Protein AF-A0A3N2N6P0-F1 (afdb_monomer_lite)

Sequence (273 aa):
MGNQINANNESHFKYIYNIIRGQGEPYYTPDGLPIYNSMVYLTMPFEAMDIFEERYNSGKIPCTYKYEDYIKDSDLQATISGLKLDAYAFWLLIMFLFDYAYSICLSGFTIKDSAQRRIEKLIKLSPDDEDSEMKLSITTTNGKLEIEDSRTISILMKWIKQGYDRDEEAIKGYTVEEAKDIFNSKEESISVLIWYFTSLLKYFFEINPQFSGRAKKGDGVSLNKNLLISQLVYYTRLSTNKNFLADVESLKGFFKQYKGKILSGISSVYPTC

Secondary structure (DSSP, 8-state):
-PPPP-TT-HHHHHHHHHHHH-SSPPEE-TTS-EE--SSS--S-HHHHHHHHHHHHHTT-------HHHHHH-HHHHHHHHHTT--HHHHHHHHHHHHHHHHHHHTSEEEEPPPHHHHHHHHHTT--SSTTS---EEEEETTEEEEE--HHHHHHHHHHHHHHHHHHGGGG-S--HHHHHT-EEEE---HHHHHHHHHHHHHHHHHH-TT------TT------HHHHHHHHHHHTTS---THHHH-SHHHHHHHHHTTT----PBPSSS---

Radius of gyration: 23.69 Å; chains: 1; bounding box: 59×37×68 Å

Foldseek 3Di:
DDDQDDLVPCVLQVLVVLQQQADDFFDADPVGQTFHPHLLGAPDSSVLSVLLRVCVRVVVQPFPFDPVNQVPPPLLVVLCVLLVHDSNSVVSVLSSLLSSLCLFAAFFKFFDDFPLRVLVVVLVPQDPDLPDFDWDWDQDPVGIDIDRRSNVSNVVSVVSVVVCVVCVVVRPDHDPVSVVPRIDTHHHDLLVSLLSSLVSQVSSCVRPVSSQGDDDVPDPRDNDSLLSSLVSCCSSPSDVDCVSNPDNVVVVVSCVVCPPPDRNTDGPRGRHD

Structure (mmCIF, N/CA/C/O backbone):
data_AF-A0A3N2N6P0-F1
#
_entry.id   AF-A0A3N2N6P0-F1
#
loop_
_atom_site.group_PDB
_atom_site.id
_atom_site.type_symbol
_atom_site.label_atom_id
_atom_site.label_alt_id
_atom_site.label_comp_id
_atom_site.label_asym_id
_atom_site.label_entity_id
_atom_site.label_seq_id
_atom_site.pdbx_PDB_ins_code
_atom_site.Cartn_x
_atom_site.Cartn_y
_atom_site.Cartn_z
_atom_site.occupancy
_atom_site.B_iso_or_equiv
_atom_site.auth_seq_id
_atom_site.auth_comp_id
_atom_site.auth_asym_id
_atom_site.auth_atom_id
_atom_site.pdbx_PDB_model_num
ATOM 1 N N . MET A 1 1 ? -20.786 -15.805 8.231 1.00 38.38 1 MET A N 1
ATOM 2 C CA . MET A 1 1 ? -20.941 -15.306 6.850 1.00 38.38 1 MET A CA 1
ATOM 3 C C . MET A 1 1 ? -20.962 -13.801 6.970 1.00 38.38 1 MET A C 1
ATOM 5 O O . MET A 1 1 ? -21.893 -13.290 7.574 1.00 38.38 1 MET A O 1
ATOM 9 N N . GLY A 1 2 ? -19.890 -13.131 6.544 1.00 54.44 2 GLY A N 1
ATOM 10 C CA . GLY A 1 2 ? -19.827 -11.672 6.608 1.00 54.44 2 GLY A CA 1
ATOM 11 C C . GLY A 1 2 ? -20.853 -11.056 5.659 1.00 54.44 2 GLY A C 1
ATOM 12 O O . GLY A 1 2 ? -21.196 -11.668 4.646 1.00 54.44 2 GLY A O 1
ATOM 13 N N . ASN A 1 3 ? -21.356 -9.870 5.995 1.00 72.25 3 ASN A N 1
ATOM 14 C CA . ASN A 1 3 ? -22.233 -9.112 5.106 1.00 72.25 3 ASN A CA 1
ATOM 15 C C . ASN A 1 3 ? -21.506 -8.873 3.778 1.00 72.25 3 ASN A C 1
ATOM 17 O O . ASN A 1 3 ? -20.419 -8.291 3.780 1.00 72.25 3 ASN A O 1
ATOM 21 N N . GLN A 1 4 ? -22.100 -9.334 2.675 1.00 88.31 4 GLN A N 1
ATOM 22 C CA . GLN A 1 4 ? -21.616 -9.003 1.340 1.00 88.31 4 GLN A CA 1
ATOM 23 C C . GLN A 1 4 ? -21.606 -7.481 1.170 1.00 88.31 4 GLN A C 1
ATOM 25 O O . GLN A 1 4 ? -22.523 -6.791 1.625 1.00 88.31 4 GLN A O 1
ATOM 30 N N . ILE A 1 5 ? -20.560 -6.965 0.537 1.00 93.31 5 ILE A N 1
ATOM 31 C CA . ILE A 1 5 ? -20.421 -5.549 0.202 1.00 93.31 5 ILE A CA 1
ATOM 32 C C . ILE A 1 5 ? -20.820 -5.316 -1.250 1.00 93.31 5 ILE A C 1
ATOM 34 O O . ILE A 1 5 ? -20.819 -6.249 -2.044 1.00 93.31 5 ILE A O 1
ATOM 38 N N . ASN A 1 6 ? -21.178 -4.075 -1.569 1.00 91.00 6 ASN A N 1
ATOM 39 C CA . ASN A 1 6 ? -21.526 -3.627 -2.913 1.00 91.00 6 ASN A CA 1
ATOM 40 C C . ASN A 1 6 ? -20.825 -2.284 -3.155 1.00 91.00 6 ASN A C 1
ATOM 42 O O . ASN A 1 6 ? -21.082 -1.327 -2.415 1.00 91.00 6 ASN A O 1
ATOM 46 N N . ALA A 1 7 ? -19.949 -2.222 -4.154 1.00 88.00 7 ALA A N 1
ATOM 47 C CA . ALA A 1 7 ? -19.133 -1.073 -4.533 1.00 88.00 7 ALA A CA 1
ATOM 48 C C . ALA A 1 7 ? -19.970 0.143 -4.959 1.00 88.00 7 ALA A C 1
ATOM 50 O O . ALA A 1 7 ? -19.532 1.286 -4.801 1.00 88.00 7 ALA A O 1
ATOM 51 N N . ASN A 1 8 ? -21.215 -0.081 -5.397 1.00 87.19 8 ASN A N 1
ATOM 52 C CA . ASN A 1 8 ? -22.167 0.984 -5.720 1.00 87.19 8 ASN A CA 1
ATOM 53 C C . ASN A 1 8 ? -22.750 1.665 -4.470 1.00 87.19 8 ASN A C 1
ATOM 55 O O . ASN A 1 8 ? -23.405 2.701 -4.577 1.00 87.19 8 ASN A O 1
ATOM 59 N N . ASN A 1 9 ? -22.543 1.114 -3.268 1.00 89.69 9 ASN A N 1
ATOM 60 C CA . ASN A 1 9 ? -22.932 1.793 -2.036 1.00 89.69 9 ASN A CA 1
ATOM 61 C C . ASN A 1 9 ? -21.872 2.831 -1.648 1.00 89.69 9 ASN A C 1
ATOM 63 O O . ASN A 1 9 ? -20.974 2.576 -0.838 1.00 89.69 9 ASN A O 1
ATOM 67 N N . GLU A 1 10 ? -22.024 4.037 -2.193 1.00 87.50 10 GLU A N 1
ATOM 68 C CA . GLU A 1 10 ? -21.114 5.159 -1.946 1.00 87.50 10 GLU A CA 1
ATOM 69 C C . GLU A 1 10 ? -20.936 5.471 -0.455 1.00 87.50 10 GLU A C 1
ATOM 71 O O . GLU A 1 10 ? -19.846 5.845 -0.027 1.00 87.50 10 GLU A O 1
ATOM 76 N N . SER A 1 11 ? -21.972 5.280 0.371 1.00 92.00 11 SER A N 1
ATOM 77 C CA . SER A 1 11 ? -21.888 5.580 1.805 1.00 92.00 11 SER A CA 1
ATOM 78 C C . SER A 1 11 ? -20.935 4.640 2.549 1.00 92.00 11 SER A C 1
ATOM 80 O O . SER A 1 11 ? -20.235 5.075 3.467 1.00 92.00 11 SER A O 1
ATOM 82 N N . HIS A 1 12 ? -20.878 3.373 2.130 1.00 93.69 12 HIS A N 1
ATOM 83 C CA . HIS A 1 12 ? -19.993 2.363 2.699 1.00 93.69 12 HIS A CA 1
ATOM 84 C C . HIS A 1 12 ? -18.557 2.561 2.200 1.00 93.69 12 HIS A C 1
ATOM 86 O O . HIS A 1 12 ? -17.609 2.446 2.971 1.00 93.69 12 HIS A O 1
ATOM 92 N N . PHE A 1 13 ? -18.393 2.928 0.930 1.00 95.38 13 PHE A N 1
ATOM 93 C CA . PHE A 1 13 ? -17.086 3.092 0.292 1.00 95.38 13 PHE A CA 1
ATOM 94 C C . PHE A 1 13 ? -16.520 4.516 0.405 1.00 95.38 13 PHE A C 1
ATOM 96 O O . PHE A 1 13 ? -15.407 4.770 -0.054 1.00 95.38 13 PHE A O 1
ATOM 103 N N . LYS A 1 14 ? -17.229 5.450 1.058 1.00 95.75 14 LYS A N 1
ATOM 104 C CA . LYS A 1 14 ? -16.871 6.881 1.135 1.00 95.75 14 LYS A CA 1
ATOM 105 C C . LYS A 1 14 ? -15.417 7.147 1.527 1.00 95.75 14 LYS A C 1
ATOM 107 O O . LYS A 1 14 ? -14.800 8.068 1.001 1.00 95.75 14 LYS A O 1
ATOM 112 N N . TYR A 1 15 ? -14.853 6.349 2.434 1.00 97.50 15 TYR A N 1
ATOM 113 C CA . TYR A 1 15 ? -13.463 6.512 2.864 1.00 97.50 15 TYR A CA 1
ATOM 114 C C . TYR A 1 15 ? -12.455 5.951 1.863 1.00 97.50 15 TYR A C 1
ATOM 116 O O . TYR A 1 15 ? -11.387 6.538 1.706 1.00 97.50 15 TYR A O 1
ATOM 124 N N . ILE A 1 16 ? -12.805 4.877 1.152 1.00 96.88 16 ILE A N 1
ATOM 125 C CA . ILE A 1 16 ? -11.984 4.320 0.074 1.00 96.88 16 ILE A CA 1
ATOM 126 C C . ILE A 1 16 ? -11.945 5.307 -1.101 1.00 96.88 16 ILE A C 1
ATOM 128 O O . ILE A 1 16 ? -10.868 5.690 -1.550 1.00 96.88 16 ILE A O 1
ATOM 132 N N . TYR A 1 17 ? -13.102 5.825 -1.526 1.00 93.81 17 TYR A N 1
ATOM 133 C CA . TYR A 1 17 ? -13.160 6.868 -2.555 1.00 93.81 17 TYR A CA 1
ATOM 134 C C . TYR A 1 17 ? -12.368 8.115 -2.160 1.00 93.81 17 TYR A C 1
ATOM 136 O O . TYR A 1 17 ? -11.648 8.680 -2.981 1.00 93.81 17 TYR A O 1
ATOM 144 N N . ASN A 1 18 ? -12.476 8.541 -0.901 1.00 94.19 18 ASN A N 1
ATOM 145 C CA . ASN A 1 18 ? -11.746 9.698 -0.406 1.00 94.19 18 ASN A CA 1
ATOM 146 C C . ASN A 1 1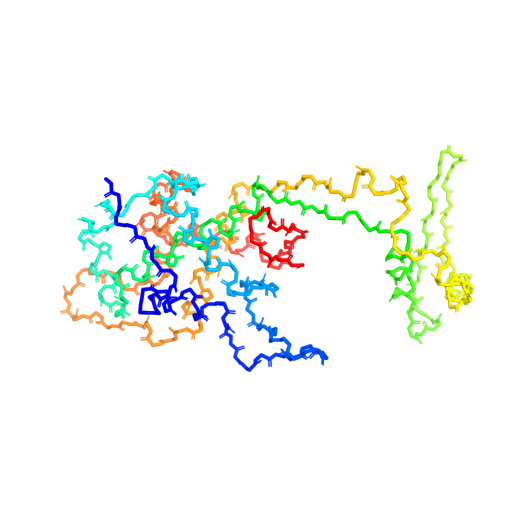8 ? -10.222 9.497 -0.458 1.00 94.19 18 ASN A C 1
ATOM 148 O O . ASN A 1 18 ? -9.530 10.373 -0.973 1.00 94.19 18 ASN A O 1
ATOM 152 N N . ILE A 1 19 ? -9.697 8.356 0.011 1.00 95.38 19 ILE A N 1
ATOM 153 C CA . ILE A 1 19 ? -8.250 8.122 -0.049 1.00 95.38 19 ILE A CA 1
ATOM 154 C C . ILE A 1 19 ? -7.756 7.962 -1.485 1.00 95.38 19 ILE A C 1
ATOM 156 O O . ILE A 1 19 ? -6.679 8.457 -1.786 1.00 95.38 19 ILE A O 1
ATOM 160 N N . ILE A 1 20 ? -8.529 7.354 -2.389 1.00 93.31 20 ILE A N 1
ATOM 161 C CA . ILE A 1 20 ? -8.149 7.239 -3.806 1.00 93.31 20 ILE A CA 1
ATOM 162 C C . ILE A 1 20 ? -8.085 8.611 -4.475 1.00 93.31 20 ILE A C 1
ATOM 164 O O . ILE A 1 20 ? -7.131 8.891 -5.193 1.00 93.31 20 ILE A O 1
ATOM 168 N N . ARG A 1 21 ? -9.060 9.491 -4.205 1.00 90.88 21 ARG A N 1
ATOM 169 C CA . ARG A 1 21 ? -9.035 10.866 -4.726 1.00 90.88 21 ARG A CA 1
ATOM 170 C C . ARG A 1 21 ? -7.860 11.679 -4.183 1.00 90.88 21 ARG A C 1
ATOM 172 O O . ARG A 1 21 ? -7.332 12.523 -4.901 1.00 90.88 21 ARG A O 1
ATOM 179 N N . GLY A 1 22 ? -7.446 11.418 -2.945 1.00 91.12 22 GLY A N 1
ATOM 180 C CA . GLY A 1 22 ? -6.313 12.092 -2.322 1.00 91.12 22 GLY A CA 1
ATOM 181 C C . GLY A 1 22 ? -6.566 13.581 -2.065 1.00 91.12 22 GLY A C 1
ATOM 182 O O . GLY A 1 22 ? -7.673 13.981 -1.699 1.00 91.12 22 GLY A O 1
ATOM 183 N N . GLN A 1 23 ? -5.520 14.400 -2.216 1.00 82.88 23 GLN A N 1
ATOM 184 C CA . GLN A 1 23 ? -5.582 15.855 -2.035 1.00 82.88 23 GLN A CA 1
ATOM 185 C C . GLN A 1 23 ? -5.443 16.598 -3.362 1.00 82.88 23 GLN A C 1
ATOM 187 O O . GLN A 1 23 ? -4.563 16.296 -4.165 1.00 82.88 23 GLN A O 1
ATOM 192 N N . GLY A 1 24 ? -6.243 17.654 -3.514 1.00 80.81 24 GLY A N 1
ATOM 193 C CA . GLY A 1 24 ? -6.205 18.536 -4.677 1.00 80.81 24 GLY A CA 1
ATOM 194 C C . GLY A 1 24 ? -7.054 18.038 -5.844 1.00 80.81 24 GLY A C 1
ATOM 195 O O . GLY A 1 24 ? -7.765 17.040 -5.744 1.00 80.81 24 GLY A O 1
ATOM 196 N N . GLU A 1 25 ? -6.994 18.783 -6.943 1.00 80.31 25 GLU A N 1
ATOM 197 C CA . GLU A 1 25 ? -7.682 18.429 -8.183 1.00 80.31 25 GLU A CA 1
ATOM 198 C C . GLU A 1 25 ? -6.906 17.339 -8.939 1.00 80.31 25 GLU A C 1
ATOM 200 O O . GLU A 1 25 ? -5.669 17.356 -8.933 1.00 80.31 25 GLU A O 1
ATOM 205 N N . PRO A 1 26 ? -7.596 16.393 -9.603 1.00 83.44 26 PRO A N 1
ATOM 206 C CA . PRO A 1 26 ? -6.935 15.424 -10.461 1.00 83.44 26 PRO A CA 1
ATOM 207 C C . PRO A 1 26 ? -6.293 16.109 -11.670 1.00 83.44 26 PRO A C 1
ATOM 209 O O . PRO A 1 26 ? -6.811 17.085 -12.216 1.00 83.44 26 PRO A O 1
ATOM 212 N N . TYR A 1 27 ? -5.189 15.537 -12.135 1.00 81.62 27 TYR A N 1
ATOM 213 C CA . TYR A 1 27 ? -4.649 15.835 -13.458 1.00 81.62 27 TYR A CA 1
ATOM 214 C C . TYR A 1 27 ? -5.410 15.016 -14.494 1.00 81.62 27 TYR A C 1
ATOM 216 O O . TYR A 1 27 ? -5.882 13.930 -14.183 1.00 81.62 27 TYR A O 1
ATOM 224 N N . TYR A 1 28 ? -5.514 15.493 -15.728 1.00 80.56 28 TYR A N 1
ATOM 225 C CA . TYR A 1 28 ? -6.192 14.749 -16.787 1.00 80.56 28 TYR A CA 1
ATOM 226 C C . TYR A 1 28 ? -5.184 14.311 -17.839 1.00 80.56 28 TYR A C 1
ATOM 228 O O . TYR A 1 28 ? -4.342 15.095 -18.279 1.00 80.56 28 TYR A O 1
ATOM 236 N N . THR A 1 29 ? -5.270 13.043 -18.232 1.00 75.31 29 THR A N 1
ATOM 237 C CA . THR A 1 29 ? -4.583 12.543 -19.429 1.00 75.31 29 THR A CA 1
ATOM 238 C C . THR A 1 29 ? -5.148 13.218 -20.688 1.00 75.31 29 THR A C 1
ATOM 240 O O . THR A 1 29 ? -6.259 13.753 -20.640 1.00 75.31 29 THR A O 1
ATOM 243 N N . PRO A 1 30 ? -4.435 13.180 -21.833 1.00 77.50 30 PRO A N 1
ATOM 244 C CA . PRO A 1 30 ? -4.964 13.670 -23.111 1.00 77.50 30 PRO A CA 1
ATOM 245 C C . PRO A 1 30 ? -6.325 13.065 -23.490 1.00 77.50 30 PRO A C 1
ATOM 247 O O . PRO A 1 30 ? -7.141 13.742 -24.110 1.00 77.50 30 PRO A O 1
ATOM 250 N N . ASP A 1 31 ? -6.592 11.833 -23.044 1.00 79.38 31 ASP A N 1
ATOM 251 C CA . ASP A 1 31 ? -7.842 11.103 -23.279 1.00 79.38 31 ASP A CA 1
ATOM 252 C C . ASP A 1 31 ? -8.936 11.408 -22.233 1.00 79.38 31 ASP A C 1
ATOM 254 O O . ASP A 1 31 ? -10.004 10.798 -22.235 1.00 79.38 31 ASP A O 1
ATOM 258 N N . GLY A 1 32 ? -8.691 12.351 -21.315 1.00 77.38 32 GLY A N 1
ATOM 259 C CA . GLY A 1 32 ? -9.667 12.820 -20.328 1.00 77.38 32 GLY A CA 1
ATOM 260 C C . GLY A 1 32 ? -9.800 11.957 -19.069 1.00 77.38 32 GLY A C 1
ATOM 261 O O . GLY A 1 32 ? -10.678 12.222 -18.247 1.00 77.38 32 GLY A O 1
ATOM 262 N N . LEU A 1 33 ? -8.940 10.953 -18.868 1.00 77.94 33 LEU A N 1
ATOM 263 C CA . LEU A 1 33 ? -8.941 10.148 -17.639 1.00 77.94 33 LEU A CA 1
ATOM 264 C C . LEU A 1 33 ? -8.278 10.907 -16.475 1.00 77.94 33 LEU A C 1
ATOM 266 O O . LEU A 1 33 ? -7.166 11.417 -16.667 1.00 77.94 33 LEU A O 1
ATOM 270 N N . PRO A 1 34 ? -8.910 10.961 -15.284 1.00 78.69 34 PRO A N 1
ATOM 271 C CA . PRO A 1 34 ? -8.345 11.622 -14.115 1.00 78.69 34 PRO A CA 1
ATOM 272 C C . PRO A 1 34 ? -7.237 10.780 -13.464 1.00 78.69 34 PRO A C 1
ATOM 274 O O . PRO A 1 34 ? -7.414 9.596 -13.184 1.00 78.69 34 PRO A O 1
ATOM 277 N N . ILE A 1 35 ? -6.118 11.425 -13.151 1.00 77.88 35 ILE A N 1
ATOM 278 C CA . ILE A 1 35 ? -5.010 10.918 -12.344 1.00 77.88 35 ILE A CA 1
ATOM 279 C C . ILE A 1 35 ? -5.030 11.668 -11.014 1.00 77.88 35 ILE A C 1
ATOM 281 O O . ILE A 1 35 ? -4.802 12.880 -10.956 1.00 77.88 35 ILE A O 1
ATOM 285 N N . TYR A 1 36 ? -5.297 10.936 -9.938 1.00 84.50 36 TYR A N 1
ATOM 286 C CA . TYR A 1 36 ? -5.384 11.489 -8.592 1.00 84.50 36 TYR A CA 1
ATOM 287 C C . TYR A 1 36 ? -4.014 11.541 -7.917 1.00 84.50 36 TYR A C 1
ATOM 289 O O . TYR A 1 36 ? -3.254 10.571 -7.938 1.00 84.50 36 TYR A O 1
ATOM 297 N N . ASN A 1 37 ? -3.710 12.671 -7.276 1.00 84.06 37 ASN A N 1
ATOM 298 C CA . ASN A 1 37 ? -2.510 12.818 -6.460 1.00 84.06 37 ASN A CA 1
ATOM 299 C C . ASN A 1 37 ? -2.740 12.182 -5.078 1.00 84.06 37 ASN A C 1
ATOM 301 O O . ASN A 1 37 ? -3.100 12.853 -4.105 1.00 84.06 37 ASN A O 1
ATOM 305 N N . SER A 1 38 ? -2.584 10.859 -5.021 1.00 90.94 38 SER A N 1
ATOM 306 C CA . SER A 1 38 ? -2.819 10.044 -3.830 1.00 90.94 38 SER A CA 1
ATOM 307 C C . SER A 1 38 ? -1.674 9.072 -3.549 1.00 90.94 38 SER A C 1
ATOM 309 O O . SER A 1 38 ? -0.982 8.618 -4.457 1.00 90.94 38 SER A O 1
ATOM 311 N N . MET A 1 39 ? -1.503 8.699 -2.274 1.00 92.38 39 MET A N 1
ATOM 312 C CA . MET A 1 39 ? -0.654 7.562 -1.892 1.00 92.38 39 MET A CA 1
ATOM 313 C C . MET A 1 39 ? -1.225 6.204 -2.334 1.00 92.38 39 MET A C 1
ATOM 315 O O . MET A 1 39 ? -0.482 5.221 -2.392 1.00 92.38 39 MET A O 1
ATOM 319 N N . VAL A 1 40 ? -2.529 6.142 -2.626 1.00 92.94 40 VAL A N 1
ATOM 320 C CA . VAL A 1 40 ? -3.177 5.013 -3.303 1.00 92.94 40 VAL A CA 1
ATOM 321 C C . VAL A 1 40 ? -3.218 5.346 -4.787 1.00 92.94 40 VAL A C 1
ATOM 323 O O . VAL A 1 40 ? -4.106 6.059 -5.253 1.00 92.94 40 VAL A O 1
ATOM 326 N N . TYR A 1 41 ? -2.219 4.868 -5.518 1.00 88.31 41 TYR A N 1
ATOM 327 C CA . TYR A 1 41 ? -2.024 5.220 -6.913 1.00 88.31 41 TYR A CA 1
ATOM 328 C C . TYR A 1 41 ? -2.625 4.147 -7.818 1.00 88.31 41 TYR A C 1
ATOM 330 O O . TYR A 1 41 ? -2.071 3.061 -7.965 1.00 88.31 41 TYR A O 1
ATOM 338 N N . LEU A 1 42 ? -3.787 4.457 -8.391 1.00 89.62 42 LEU A N 1
ATOM 339 C CA . LEU A 1 42 ? -4.553 3.561 -9.252 1.00 89.62 42 LEU A CA 1
ATOM 340 C C . LEU A 1 42 ? -4.700 4.172 -10.642 1.00 89.62 42 LEU A C 1
ATOM 342 O O . LEU A 1 42 ? -5.046 5.347 -10.766 1.00 89.62 42 LEU A O 1
ATOM 346 N N . THR A 1 43 ? -4.503 3.364 -11.680 1.00 86.00 43 THR A N 1
ATOM 347 C CA . THR A 1 43 ? -4.762 3.763 -13.070 1.00 86.00 43 THR A CA 1
ATOM 348 C C . THR A 1 43 ? -6.236 3.635 -13.440 1.00 86.00 43 THR A C 1
ATOM 350 O O . THR A 1 43 ? -6.714 4.381 -14.290 1.00 86.00 43 THR A O 1
ATOM 353 N N . MET A 1 44 ? -6.976 2.735 -12.779 1.00 86.44 44 MET A N 1
ATOM 354 C CA . MET A 1 44 ? -8.417 2.535 -12.994 1.00 86.44 44 MET A CA 1
ATOM 355 C C . MET A 1 44 ? -9.171 2.483 -11.648 1.00 86.44 44 MET A C 1
ATOM 357 O O . MET A 1 44 ? -9.506 1.408 -11.151 1.00 86.44 44 MET A O 1
ATOM 361 N N . PRO A 1 45 ? -9.438 3.647 -11.017 1.00 85.12 45 PRO A N 1
ATOM 362 C CA . PRO A 1 45 ? -10.095 3.749 -9.708 1.00 85.12 45 PRO A CA 1
ATOM 363 C C . PRO A 1 45 ? -11.444 3.036 -9.570 1.00 85.12 45 PRO A C 1
ATOM 365 O O . PRO A 1 45 ? -11.719 2.479 -8.513 1.00 85.12 45 PRO A O 1
ATOM 368 N N . PHE A 1 46 ? -12.286 3.069 -10.608 1.00 82.69 46 PHE A N 1
ATOM 369 C CA . PHE A 1 46 ? -13.606 2.429 -10.577 1.00 82.69 46 PHE A CA 1
ATOM 370 C C . PHE A 1 46 ? -13.482 0.904 -10.574 1.00 82.69 46 PHE A C 1
ATOM 372 O O . PHE A 1 46 ? -14.034 0.250 -9.696 1.00 82.69 46 PHE A O 1
ATOM 379 N N . GLU A 1 47 ? -12.654 0.357 -11.466 1.00 89.44 47 GLU A N 1
ATOM 380 C CA . GLU A 1 47 ? -12.376 -1.081 -11.530 1.00 89.44 47 GLU A CA 1
ATOM 381 C C . GLU A 1 47 ? -11.754 -1.596 -10.223 1.00 89.44 47 GLU A C 1
ATOM 383 O O . GLU A 1 47 ? -12.085 -2.680 -9.751 1.00 89.44 47 GLU A O 1
ATOM 388 N N . ALA A 1 48 ? -10.911 -0.793 -9.566 1.00 92.94 48 ALA A N 1
ATOM 389 C CA . ALA A 1 48 ? -10.352 -1.150 -8.265 1.00 92.94 48 ALA A CA 1
ATOM 390 C C . ALA A 1 48 ? -11.425 -1.385 -7.181 1.00 92.94 48 ALA A C 1
ATOM 392 O O . ALA A 1 48 ? -11.190 -2.175 -6.263 1.00 92.94 48 ALA A O 1
ATOM 393 N N . MET A 1 49 ? -12.586 -0.723 -7.264 1.00 93.75 49 MET A N 1
ATOM 394 C CA . MET A 1 49 ? -13.694 -0.935 -6.320 1.00 93.75 49 MET A CA 1
ATOM 395 C C . MET A 1 49 ? -14.409 -2.252 -6.579 1.00 93.75 49 MET A C 1
ATOM 397 O O . MET A 1 49 ? -14.661 -2.987 -5.624 1.00 93.75 49 MET A O 1
ATOM 401 N N . ASP A 1 50 ? -14.651 -2.579 -7.847 1.00 94.56 50 ASP A N 1
ATOM 402 C CA . ASP A 1 50 ? -15.244 -3.857 -8.247 1.00 94.56 50 ASP A CA 1
ATOM 403 C C . ASP A 1 50 ? -14.326 -5.029 -7.861 1.00 94.56 50 ASP A C 1
ATOM 405 O O . ASP A 1 50 ? -14.774 -6.021 -7.280 1.00 94.56 50 ASP A O 1
ATOM 409 N N . ILE A 1 51 ? -13.011 -4.878 -8.075 1.00 96.94 51 ILE A N 1
ATOM 410 C CA . ILE A 1 51 ? -11.994 -5.853 -7.652 1.00 96.94 51 ILE A CA 1
ATOM 411 C C . ILE A 1 51 ? -12.020 -6.042 -6.130 1.00 96.94 51 ILE A C 1
ATOM 413 O O . ILE A 1 51 ? -11.996 -7.177 -5.641 1.00 96.94 51 ILE A O 1
ATOM 417 N N . PHE A 1 52 ? -12.064 -4.950 -5.360 1.00 97.62 52 PHE A N 1
ATOM 418 C CA . PHE A 1 52 ? -12.118 -5.038 -3.901 1.00 97.62 52 PHE A CA 1
ATOM 419 C C . PHE A 1 52 ? -13.408 -5.713 -3.416 1.00 97.62 52 PHE A C 1
ATOM 421 O O . PHE A 1 52 ? -13.340 -6.583 -2.545 1.00 97.62 52 PHE A O 1
ATOM 428 N N . GLU A 1 53 ? -14.563 -5.365 -3.993 1.00 96.94 53 GLU A N 1
ATOM 429 C CA . GLU A 1 53 ? -15.842 -6.023 -3.711 1.00 96.94 53 GLU A CA 1
ATOM 430 C C . GLU A 1 53 ? -15.754 -7.531 -3.942 1.00 96.94 53 GLU A C 1
ATOM 432 O O . GLU A 1 53 ? -16.055 -8.312 -3.032 1.00 96.94 53 GLU A O 1
ATOM 437 N N . GLU A 1 54 ? -15.315 -7.949 -5.133 1.00 97.12 54 GLU A N 1
ATOM 438 C CA . GLU A 1 54 ? -15.230 -9.362 -5.493 1.00 97.12 54 GLU A CA 1
ATOM 439 C C . GLU A 1 54 ? -14.333 -10.108 -4.503 1.00 97.12 54 GLU A C 1
ATOM 441 O O . GLU A 1 54 ? -14.705 -11.162 -3.976 1.00 97.12 54 GLU A O 1
ATOM 446 N N . ARG A 1 55 ? -13.157 -9.551 -4.201 1.00 97.38 55 ARG A N 1
ATOM 447 C CA . ARG A 1 55 ? -12.181 -10.173 -3.302 1.00 97.38 55 ARG A CA 1
ATOM 448 C C . ARG A 1 55 ? -12.668 -10.250 -1.866 1.00 97.38 55 ARG A C 1
ATOM 450 O O . ARG A 1 55 ? -12.469 -11.284 -1.225 1.00 97.38 55 ARG A O 1
ATOM 457 N N . TYR A 1 56 ? -13.308 -9.198 -1.364 1.00 97.12 56 TYR A N 1
ATOM 458 C CA . TYR A 1 56 ? -13.890 -9.192 -0.028 1.00 97.12 56 TYR A CA 1
ATOM 459 C C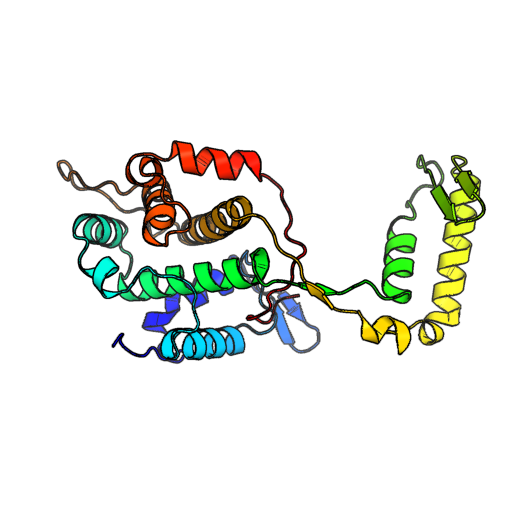 . TYR A 1 56 ? -15.007 -10.238 0.080 1.00 97.12 56 TYR A C 1
ATOM 461 O O . TYR A 1 56 ? -14.975 -11.092 0.968 1.00 97.12 56 TYR A O 1
ATOM 469 N N . ASN A 1 57 ? -15.950 -10.233 -0.868 1.00 96.25 57 ASN A N 1
ATOM 470 C CA . ASN A 1 57 ? -17.116 -11.120 -0.872 1.00 96.25 57 ASN A CA 1
ATOM 471 C C . ASN A 1 57 ? -16.749 -12.595 -1.076 1.00 96.25 57 ASN A C 1
ATOM 473 O O . ASN A 1 57 ? -17.414 -13.476 -0.531 1.00 96.25 57 ASN A O 1
ATOM 477 N N . SER A 1 58 ? -15.681 -12.871 -1.828 1.00 95.75 58 SER A N 1
ATOM 478 C CA . SER A 1 58 ? -15.170 -14.229 -2.060 1.00 95.75 58 SER A CA 1
ATOM 479 C C . SER A 1 58 ? -14.135 -14.691 -1.027 1.00 95.75 58 SER A C 1
ATOM 481 O O . SER A 1 58 ? -13.649 -15.818 -1.116 1.00 95.75 58 SER A O 1
ATOM 483 N N . GLY A 1 59 ? -13.792 -13.856 -0.038 1.00 94.81 59 GLY A N 1
ATOM 484 C CA . GLY A 1 59 ? -12.827 -14.206 1.007 1.00 94.81 59 GLY A CA 1
ATOM 485 C C . GLY A 1 59 ? -11.385 -14.360 0.508 1.00 94.81 59 GLY A C 1
ATOM 486 O O . GLY A 1 59 ? -10.602 -15.071 1.133 1.00 94.81 59 GLY A O 1
ATOM 487 N N . LYS A 1 60 ? -11.026 -13.703 -0.603 1.00 96.44 60 LYS A N 1
ATOM 488 C CA . LYS A 1 60 ? -9.677 -13.738 -1.203 1.00 96.44 60 LYS A CA 1
ATOM 489 C C . LYS A 1 60 ? -8.673 -12.803 -0.513 1.00 96.44 60 LYS A C 1
ATOM 491 O O . LYS A 1 60 ? -7.485 -12.851 -0.832 1.00 96.44 60 LYS A O 1
ATOM 496 N N . ILE A 1 61 ? -9.127 -11.951 0.411 1.00 97.00 61 ILE A N 1
ATOM 497 C CA . ILE A 1 61 ? -8.258 -11.057 1.191 1.00 97.00 61 ILE A CA 1
ATOM 498 C C . ILE A 1 61 ? -7.552 -11.873 2.291 1.00 97.00 61 ILE A C 1
ATOM 500 O O . ILE A 1 61 ? -8.238 -12.461 3.131 1.00 97.00 61 ILE A O 1
ATOM 504 N N . PRO A 1 62 ? -6.205 -11.886 2.358 1.00 95.31 62 PRO A N 1
ATOM 505 C CA . PRO A 1 62 ? -5.463 -12.752 3.281 1.00 95.31 62 PRO A CA 1
ATOM 506 C C . PRO A 1 62 ? -5.532 -12.322 4.759 1.00 95.31 62 PRO A C 1
ATOM 508 O O . PRO A 1 62 ? -4.998 -13.004 5.632 1.00 95.31 62 PRO A O 1
ATOM 511 N N . CYS A 1 63 ? -6.198 -11.207 5.071 1.00 95.88 63 CYS A N 1
ATOM 512 C CA . CYS A 1 63 ? -6.368 -10.723 6.437 1.00 95.88 63 CYS A CA 1
ATOM 513 C C . CYS A 1 63 ? -7.236 -11.678 7.272 1.00 95.88 63 CYS A C 1
ATOM 515 O O . CYS A 1 63 ? -8.387 -11.992 6.944 1.00 95.88 63 CYS A O 1
ATOM 517 N N . THR A 1 64 ? -6.703 -12.114 8.413 1.00 93.81 64 THR A N 1
ATOM 518 C CA . THR A 1 64 ? -7.440 -12.984 9.337 1.00 93.81 64 THR A CA 1
ATOM 519 C C . THR A 1 64 ? -8.365 -12.213 10.272 1.00 93.81 64 THR A C 1
ATOM 521 O O . THR A 1 64 ? -9.233 -12.836 10.874 1.00 93.81 64 THR A O 1
ATOM 524 N N . TYR A 1 65 ? -8.189 -10.895 10.419 1.00 96.00 65 TYR A N 1
ATOM 525 C CA . TYR A 1 65 ? -9.063 -10.068 11.253 1.00 96.00 65 TYR A CA 1
ATOM 526 C C . TYR A 1 65 ? -10.461 -10.014 10.645 1.00 96.00 65 TYR A C 1
ATOM 528 O O . TYR A 1 65 ? -10.601 -9.827 9.435 1.00 96.00 65 TYR A O 1
ATOM 536 N N . LYS A 1 66 ? -11.493 -10.221 11.465 1.00 95.25 66 LYS A N 1
ATOM 537 C CA . LYS A 1 66 ? -12.879 -10.334 11.003 1.00 95.25 66 LYS A CA 1
ATOM 538 C C . LYS A 1 66 ? -13.726 -9.174 11.502 1.00 95.25 66 LYS A C 1
ATOM 540 O O . LYS A 1 66 ? -13.472 -8.613 12.568 1.00 95.25 66 LYS A O 1
ATOM 545 N N . TYR A 1 67 ? -14.759 -8.846 10.729 1.00 96.31 67 TYR A N 1
ATOM 546 C CA . TYR A 1 67 ? -15.676 -7.757 11.053 1.00 96.31 67 TYR A CA 1
ATOM 547 C C . TYR A 1 67 ? -16.363 -7.983 12.405 1.00 96.31 67 TYR A C 1
ATOM 549 O O . TYR A 1 67 ? -16.563 -7.046 13.173 1.00 96.31 67 TYR A O 1
ATOM 557 N N . GLU A 1 68 ? -16.683 -9.237 12.722 1.00 96.00 68 GLU A N 1
ATOM 558 C CA . GLU A 1 68 ? -17.324 -9.617 13.975 1.00 96.00 68 GLU A CA 1
ATOM 559 C C . GLU A 1 68 ? -16.435 -9.334 15.190 1.00 96.00 68 GLU A C 1
ATOM 561 O O . GLU A 1 68 ? -16.958 -8.950 16.232 1.00 96.00 68 GLU A O 1
ATOM 566 N N . ASP A 1 69 ? -15.117 -9.498 15.066 1.00 96.69 69 ASP A N 1
ATOM 567 C CA . ASP A 1 69 ? -14.168 -9.158 16.132 1.00 96.69 69 ASP A CA 1
ATOM 568 C C . ASP A 1 69 ? -13.991 -7.640 16.228 1.00 96.69 69 ASP A C 1
ATOM 570 O O . ASP A 1 69 ? -13.974 -7.080 17.321 1.00 96.69 69 ASP A O 1
ATOM 574 N N . TYR A 1 70 ? -13.928 -6.966 15.077 1.00 97.38 70 TYR A N 1
ATOM 575 C CA . TYR A 1 70 ? -13.837 -5.512 14.983 1.00 97.38 70 TYR A CA 1
ATOM 576 C C . TYR A 1 70 ? -15.000 -4.799 15.668 1.00 97.38 70 TYR A C 1
ATOM 578 O O . TYR A 1 70 ? -14.780 -3.906 16.484 1.00 97.38 70 TYR A O 1
ATOM 586 N N . ILE A 1 71 ? -16.237 -5.197 15.369 1.00 96.88 71 ILE A N 1
ATOM 587 C CA . ILE A 1 71 ? -17.427 -4.505 15.875 1.00 96.88 71 ILE A CA 1
ATOM 588 C C . ILE A 1 71 ? -17.717 -4.814 17.352 1.00 96.88 71 ILE A C 1
ATOM 590 O O . ILE A 1 71 ? -18.394 -4.033 18.015 1.00 96.88 71 ILE A O 1
ATOM 594 N N . LYS A 1 72 ? -17.206 -5.938 17.877 1.00 97.19 72 LYS A N 1
ATOM 595 C CA . LYS A 1 72 ? -17.371 -6.338 19.286 1.00 97.19 72 LYS A CA 1
ATOM 596 C C . LYS A 1 72 ? -16.372 -5.674 20.235 1.00 97.19 72 LYS A C 1
ATOM 598 O O . LYS A 1 72 ? -16.623 -5.666 21.438 1.00 97.19 72 LYS A O 1
ATOM 603 N N . ASP A 1 73 ? -15.257 -5.152 19.730 1.00 96.25 73 ASP A N 1
ATOM 604 C CA . ASP A 1 73 ? -14.239 -4.487 20.548 1.00 96.25 73 ASP A CA 1
ATOM 605 C C . ASP A 1 73 ? -14.736 -3.105 21.008 1.00 96.25 73 ASP A C 1
ATOM 607 O O . ASP A 1 73 ? -14.696 -2.124 20.263 1.00 96.25 73 ASP A O 1
ATOM 611 N N . SER A 1 74 ? -15.242 -3.027 22.242 1.00 94.19 74 SER A N 1
ATOM 612 C CA . SER A 1 74 ? -15.854 -1.811 22.787 1.00 94.19 74 SER A CA 1
ATOM 613 C C . SER A 1 74 ? -14.890 -0.631 22.868 1.00 94.19 74 SER A C 1
ATOM 615 O O . SER A 1 74 ? -15.311 0.504 22.647 1.00 94.19 74 SER A O 1
ATOM 617 N N . ASP A 1 75 ? -13.615 -0.886 23.160 1.00 92.19 75 ASP A N 1
ATOM 618 C CA . ASP A 1 75 ? -12.610 0.166 23.313 1.00 92.19 75 ASP A CA 1
ATOM 619 C C . ASP A 1 75 ? -12.245 0.740 21.942 1.00 92.19 75 ASP A C 1
ATOM 621 O O . ASP A 1 75 ? -12.240 1.960 21.749 1.00 92.19 75 ASP A O 1
ATOM 625 N N . LEU A 1 76 ? -12.049 -0.137 20.953 1.00 94.19 76 LEU A N 1
ATOM 626 C CA . LEU A 1 76 ? -11.836 0.259 19.566 1.00 94.19 76 LEU A CA 1
ATOM 627 C C . LEU A 1 76 ? -13.033 1.055 19.024 1.00 94.19 76 LEU A C 1
ATOM 629 O O . LEU A 1 76 ? -12.848 2.129 18.443 1.00 94.19 76 LEU A O 1
ATOM 633 N N . GLN A 1 77 ? -14.262 0.578 19.249 1.00 96.06 77 GLN A N 1
ATOM 634 C CA . GLN A 1 77 ? -15.473 1.278 18.809 1.00 96.06 77 GLN A CA 1
ATOM 635 C C . GLN A 1 77 ? -15.660 2.627 19.518 1.00 96.06 77 GLN A C 1
ATOM 637 O O . GLN A 1 77 ? -16.089 3.596 18.885 1.00 96.06 77 GLN A O 1
ATOM 642 N N . ALA A 1 78 ? -15.281 2.740 20.795 1.00 93.44 78 ALA A N 1
ATOM 643 C CA . ALA A 1 78 ? -15.287 4.013 21.511 1.00 93.44 78 ALA A CA 1
ATOM 644 C C . ALA A 1 78 ? -14.308 5.020 20.885 1.00 93.44 78 ALA A C 1
ATOM 646 O O . ALA A 1 78 ? -14.673 6.180 20.678 1.00 93.44 78 ALA A O 1
ATOM 647 N N . THR A 1 79 ? -13.100 4.586 20.507 1.00 93.44 79 THR A N 1
ATOM 648 C CA . THR A 1 79 ? -12.129 5.433 19.797 1.00 93.44 79 THR A CA 1
ATOM 649 C C . THR A 1 79 ? -12.634 5.852 18.413 1.00 93.44 79 THR A C 1
ATOM 651 O O . THR A 1 79 ? -12.562 7.035 18.075 1.00 93.44 79 THR A O 1
ATOM 654 N N . ILE A 1 80 ? -13.187 4.928 17.620 1.00 95.19 80 ILE A N 1
ATOM 655 C CA . ILE A 1 80 ? -13.741 5.213 16.279 1.00 95.19 80 ILE A CA 1
ATOM 656 C C . ILE A 1 80 ? -14.872 6.240 16.374 1.00 95.19 80 ILE A C 1
ATOM 658 O O . ILE A 1 80 ? -14.851 7.263 15.683 1.00 95.19 80 ILE A O 1
ATOM 662 N N . SER A 1 81 ? -15.820 6.010 17.284 1.00 93.56 81 SER A N 1
ATOM 663 C 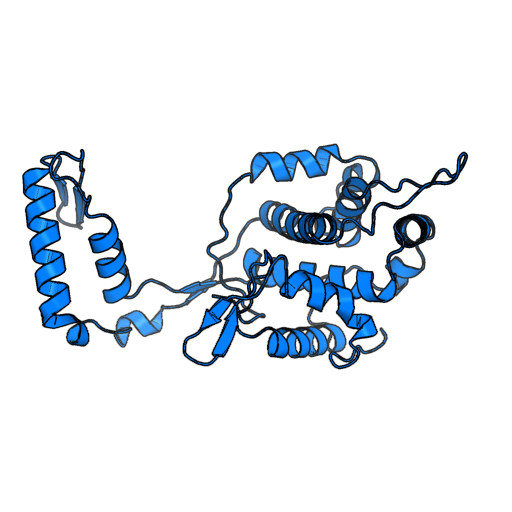CA . SER A 1 81 ? -16.940 6.917 17.536 1.00 93.56 81 SER A CA 1
ATOM 664 C C . SER A 1 81 ? -16.464 8.285 18.043 1.00 93.56 81 SER A C 1
ATOM 666 O O . SER A 1 81 ? -16.892 9.327 17.543 1.00 93.56 81 SER A O 1
ATOM 668 N N . GLY A 1 82 ? -15.495 8.311 18.964 1.00 92.94 82 GLY A N 1
ATOM 669 C CA . GLY A 1 82 ? -14.893 9.544 19.475 1.00 92.94 82 GLY A CA 1
ATOM 670 C C . GLY A 1 82 ? -14.135 10.354 18.415 1.00 92.94 82 GLY A C 1
ATOM 671 O O . GLY A 1 82 ? -14.137 11.588 18.466 1.00 92.94 82 GLY A O 1
ATOM 672 N N . LEU A 1 83 ? -13.546 9.688 17.416 1.00 94.19 83 LEU A N 1
ATOM 673 C CA . LEU A 1 83 ? -12.954 10.312 16.224 1.00 94.19 83 LEU A CA 1
ATOM 674 C C . LEU A 1 83 ? -13.997 10.747 15.184 1.00 94.19 83 LEU A C 1
ATOM 676 O O . LEU A 1 83 ? -13.633 11.398 14.203 1.00 94.19 83 LEU A O 1
ATOM 680 N N . LYS A 1 84 ? -15.283 10.450 15.418 1.00 94.00 84 LYS A N 1
ATOM 681 C CA . LYS A 1 84 ? -16.413 10.701 14.509 1.00 94.00 84 LYS A CA 1
ATOM 682 C C . LYS A 1 84 ? -16.289 9.954 13.180 1.00 94.00 84 LYS A C 1
ATOM 684 O O . LYS A 1 84 ? -16.702 10.460 12.136 1.00 94.00 84 LYS A O 1
ATOM 689 N N . LEU A 1 85 ? -15.692 8.767 13.223 1.00 96.00 85 LEU A N 1
ATOM 690 C CA . LEU A 1 85 ? -15.617 7.863 12.085 1.00 96.00 85 LEU A CA 1
ATOM 691 C C . LEU A 1 85 ? -16.872 6.992 12.023 1.00 96.00 85 LEU A C 1
ATOM 693 O O . LEU A 1 85 ? -17.425 6.575 13.038 1.00 96.00 85 LEU A O 1
ATOM 697 N N . ASP A 1 86 ? -17.290 6.688 10.804 1.00 97.12 86 ASP A N 1
ATOM 698 C CA . ASP A 1 86 ? -18.258 5.640 10.522 1.00 97.12 86 ASP A CA 1
ATOM 699 C C . ASP A 1 86 ? -17.564 4.281 10.640 1.00 97.12 86 ASP A C 1
ATOM 701 O O . ASP A 1 86 ? -16.639 3.994 9.880 1.00 97.12 86 ASP A O 1
ATOM 705 N N . ALA A 1 87 ? -17.985 3.459 11.601 1.00 97.19 87 ALA A N 1
ATOM 706 C CA . ALA A 1 87 ? -17.330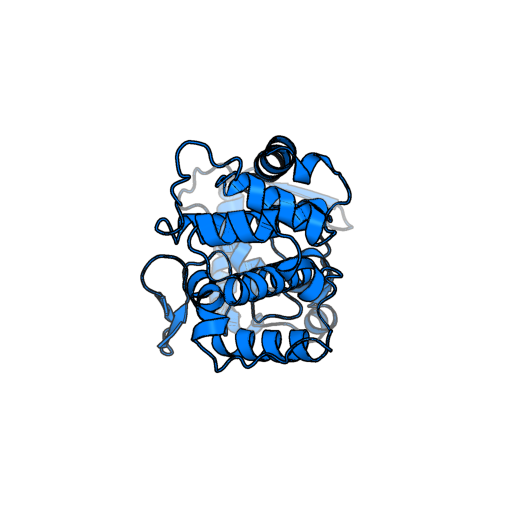 2.185 11.885 1.00 97.19 87 ALA A CA 1
ATOM 707 C C . ALA A 1 87 ? -17.351 1.227 10.686 1.00 97.19 87 ALA A C 1
ATOM 709 O O . ALA A 1 87 ? -16.366 0.545 10.415 1.00 97.19 87 ALA A O 1
ATOM 710 N N . TYR A 1 88 ? -18.446 1.181 9.928 1.00 97.38 88 TYR A N 1
ATOM 711 C CA . TYR A 1 88 ? -18.543 0.249 8.811 1.00 97.38 88 TYR A CA 1
ATOM 712 C C . TYR A 1 88 ? -17.695 0.707 7.622 1.00 97.38 88 TYR A C 1
ATOM 714 O O . TYR A 1 88 ? -16.901 -0.069 7.093 1.00 97.38 88 TYR A O 1
ATOM 722 N N . ALA A 1 89 ? -17.774 1.985 7.250 1.00 97.94 89 ALA A N 1
ATOM 723 C CA . ALA A 1 89 ? -16.926 2.521 6.189 1.00 97.94 89 ALA A CA 1
ATOM 724 C C . ALA A 1 89 ? -15.434 2.481 6.566 1.00 97.94 89 ALA A C 1
ATOM 726 O O . ALA A 1 89 ? -14.576 2.260 5.710 1.00 97.94 89 ALA A O 1
ATOM 727 N N . PHE A 1 90 ? -15.103 2.669 7.850 1.00 98.31 90 PHE A N 1
ATOM 728 C CA . PHE A 1 90 ? -13.724 2.579 8.331 1.00 98.31 90 PHE A CA 1
ATOM 729 C C . PHE A 1 90 ? -13.202 1.141 8.306 1.00 98.31 90 PHE A C 1
ATOM 731 O O . PHE A 1 90 ? -12.062 0.924 7.904 1.00 98.31 90 PHE A O 1
ATOM 738 N N . TRP A 1 91 ? -14.035 0.153 8.638 1.00 98.25 91 TRP A N 1
ATOM 739 C CA . TRP A 1 91 ? -13.703 -1.258 8.439 1.00 98.25 91 TRP A CA 1
ATOM 740 C C . TRP A 1 91 ? -13.331 -1.569 6.985 1.00 98.25 91 TRP A C 1
ATOM 742 O O . TRP A 1 91 ? -12.280 -2.161 6.729 1.00 98.25 91 TRP A O 1
ATOM 752 N N . LEU A 1 92 ? -14.158 -1.133 6.029 1.00 98.31 92 LEU A N 1
ATOM 753 C CA . LEU A 1 92 ? -13.888 -1.366 4.609 1.00 98.31 92 LEU A CA 1
ATOM 754 C C . LEU A 1 92 ? -12.599 -0.679 4.155 1.00 98.31 92 LEU A C 1
ATOM 756 O O . LEU A 1 92 ? -11.811 -1.299 3.447 1.00 98.31 92 LEU A O 1
ATOM 760 N N . LEU A 1 93 ? -12.328 0.541 4.633 1.00 98.69 93 LEU A N 1
ATOM 761 C CA . LEU A 1 93 ? -11.048 1.210 4.397 1.00 98.69 93 LEU A CA 1
ATOM 762 C C . LEU A 1 93 ? -9.865 0.368 4.900 1.00 98.69 93 LEU A C 1
ATOM 764 O O . LEU A 1 93 ? -8.900 0.186 4.164 1.00 98.69 93 LEU A O 1
ATOM 768 N N . ILE A 1 94 ? -9.923 -0.156 6.130 1.00 98.56 94 ILE A N 1
ATOM 769 C CA . ILE A 1 94 ? -8.839 -0.974 6.702 1.00 98.56 94 ILE A CA 1
ATOM 770 C C . ILE A 1 94 ? -8.575 -2.200 5.822 1.00 98.56 94 ILE A C 1
ATOM 772 O O . ILE A 1 94 ? -7.421 -2.494 5.512 1.00 98.56 94 ILE A O 1
ATOM 776 N N . MET A 1 95 ? -9.631 -2.906 5.410 1.00 98.56 95 MET A N 1
ATOM 777 C CA . MET A 1 95 ? -9.506 -4.108 4.582 1.00 98.56 95 MET A CA 1
ATOM 778 C C . MET A 1 95 ? -8.978 -3.795 3.182 1.00 98.56 95 MET A C 1
ATOM 780 O O . MET A 1 95 ? -8.099 -4.508 2.701 1.00 98.56 95 MET A O 1
ATOM 784 N N . PHE A 1 96 ? -9.449 -2.711 2.562 1.00 98.50 96 PHE A N 1
ATOM 785 C CA . PHE A 1 96 ? -8.951 -2.252 1.267 1.00 98.50 96 PHE A CA 1
ATOM 786 C C . PHE A 1 96 ? -7.464 -1.894 1.333 1.00 98.50 96 PHE A C 1
ATOM 788 O O . PHE A 1 96 ? -6.675 -2.406 0.546 1.00 98.50 96 PHE A O 1
ATOM 795 N N . LEU A 1 97 ? -7.048 -1.075 2.306 1.00 98.69 97 LEU A N 1
ATOM 796 C CA . LEU A 1 97 ? -5.646 -0.670 2.441 1.00 98.69 97 LEU A CA 1
ATOM 797 C C . LEU A 1 97 ? -4.729 -1.841 2.793 1.00 98.69 97 LEU A C 1
ATOM 799 O O . LEU A 1 97 ? -3.585 -1.870 2.341 1.00 98.69 97 LEU A O 1
ATOM 803 N N . PHE A 1 98 ? -5.215 -2.806 3.579 1.00 98.62 98 PHE A N 1
ATOM 804 C CA . PHE A 1 98 ? -4.484 -4.040 3.844 1.00 98.62 98 PHE A CA 1
ATOM 805 C C . PHE A 1 98 ? -4.264 -4.827 2.550 1.00 98.62 98 PHE A C 1
ATOM 807 O O . PHE A 1 98 ? -3.128 -5.179 2.244 1.00 98.62 98 PHE A O 1
ATOM 814 N N . ASP A 1 99 ? -5.327 -5.090 1.787 1.00 98.38 99 ASP A N 1
ATOM 815 C CA . ASP A 1 99 ? -5.255 -5.897 0.566 1.00 98.38 99 ASP A CA 1
ATOM 816 C C . ASP A 1 99 ? -4.419 -5.202 -0.518 1.00 98.38 99 ASP A C 1
ATOM 818 O O . ASP A 1 99 ? -3.564 -5.824 -1.145 1.00 98.38 99 ASP A O 1
ATOM 822 N N . TYR A 1 100 ? -4.582 -3.886 -0.664 1.00 98.00 100 TYR A N 1
ATOM 823 C CA . TYR A 1 100 ? -3.775 -3.052 -1.549 1.00 98.00 100 TYR A CA 1
ATOM 824 C C . TYR A 1 100 ? -2.289 -3.100 -1.169 1.00 98.00 100 TYR A C 1
ATOM 826 O O . TYR A 1 100 ? -1.452 -3.456 -2.000 1.00 98.00 100 TYR A O 1
ATOM 834 N N . ALA A 1 101 ? -1.938 -2.852 0.097 1.00 97.81 101 ALA A N 1
ATOM 835 C CA . ALA A 1 101 ? -0.548 -2.923 0.543 1.00 97.81 101 ALA A CA 1
ATOM 836 C C . ALA A 1 101 ? 0.036 -4.341 0.401 1.00 97.81 101 ALA A C 1
ATOM 838 O O . ALA A 1 101 ? 1.173 -4.499 -0.041 1.00 97.81 101 ALA A O 1
ATOM 839 N N . TYR A 1 102 ? -0.747 -5.379 0.711 1.00 97.56 102 TYR A N 1
ATOM 840 C CA . TYR A 1 102 ? -0.348 -6.778 0.550 1.00 97.56 102 TYR A CA 1
ATOM 841 C C . TYR A 1 102 ? -0.061 -7.121 -0.918 1.00 97.56 102 TYR A C 1
ATOM 843 O O . TYR A 1 102 ? 0.948 -7.759 -1.222 1.00 97.56 102 TYR A O 1
ATOM 851 N N . SER A 1 103 ? -0.916 -6.663 -1.835 1.00 96.75 103 SER A N 1
ATOM 852 C CA . SER A 1 103 ? -0.786 -6.920 -3.273 1.00 96.75 103 SER A CA 1
ATOM 853 C C . SER A 1 103 ? 0.465 -6.299 -3.902 1.00 96.75 103 SER A C 1
ATOM 855 O O . SER A 1 103 ? 0.974 -6.819 -4.888 1.00 96.75 103 SER A O 1
ATOM 857 N N . ILE A 1 104 ? 0.972 -5.209 -3.320 1.00 96.31 104 ILE A N 1
ATOM 858 C CA . ILE A 1 104 ? 2.194 -4.523 -3.760 1.00 96.31 104 ILE A CA 1
ATOM 859 C C . ILE A 1 104 ? 3.425 -5.111 -3.072 1.00 96.31 104 ILE A C 1
ATOM 861 O O . ILE A 1 104 ? 4.459 -5.311 -3.707 1.00 96.31 104 ILE A O 1
ATOM 865 N N . CYS A 1 105 ? 3.340 -5.359 -1.763 1.00 96.56 105 CYS A N 1
ATOM 866 C CA . CYS A 1 105 ? 4.496 -5.763 -0.973 1.00 96.56 105 CYS A CA 1
ATOM 867 C C . CYS A 1 105 ? 4.768 -7.263 -1.037 1.00 96.56 105 CYS A C 1
ATOM 869 O O . CYS A 1 105 ? 5.923 -7.633 -1.161 1.00 96.56 105 CYS A O 1
ATOM 871 N N . LEU A 1 106 ? 3.758 -8.125 -0.919 1.00 95.56 106 LEU A N 1
ATOM 872 C CA . LEU A 1 106 ? 3.978 -9.570 -0.750 1.00 95.56 106 LEU A CA 1
ATOM 873 C C . LEU A 1 106 ? 3.627 -10.407 -1.976 1.00 95.56 106 LEU A C 1
ATOM 875 O O . LEU A 1 106 ? 4.061 -11.545 -2.091 1.00 95.56 106 LEU A O 1
ATOM 879 N N . SER A 1 107 ? 2.848 -9.854 -2.899 1.00 92.69 107 SER A N 1
ATOM 880 C CA . SER A 1 107 ? 2.493 -10.532 -4.151 1.00 92.69 107 SER A CA 1
ATOM 881 C C . SER A 1 107 ? 2.687 -9.634 -5.365 1.00 92.69 107 SER A C 1
ATOM 883 O O . SER A 1 107 ? 2.107 -9.895 -6.412 1.00 92.69 107 SER A O 1
ATOM 885 N N . GLY A 1 108 ? 3.483 -8.574 -5.229 1.00 91.19 108 GLY A N 1
ATOM 886 C CA . GLY A 1 108 ? 3.728 -7.631 -6.306 1.00 91.19 108 GLY A CA 1
ATOM 887 C C . GLY A 1 108 ? 4.678 -8.184 -7.361 1.00 91.19 108 GLY A C 1
ATOM 888 O O . GLY A 1 108 ? 5.302 -9.240 -7.216 1.00 91.19 108 GLY A O 1
ATOM 889 N N . PHE A 1 109 ? 4.824 -7.428 -8.440 1.00 90.12 109 PHE A N 1
ATOM 890 C CA . PHE A 1 109 ? 5.776 -7.735 -9.498 1.00 90.12 109 PHE A CA 1
ATOM 891 C C . PHE A 1 109 ? 6.453 -6.468 -10.016 1.00 90.12 109 PHE A C 1
ATOM 893 O O . PHE A 1 109 ? 6.021 -5.351 -9.754 1.00 90.12 109 PHE A O 1
ATOM 900 N N . THR A 1 110 ? 7.549 -6.626 -10.745 1.00 89.25 110 THR A N 1
ATOM 901 C CA . THR A 1 110 ? 8.148 -5.551 -11.543 1.00 89.25 110 THR A CA 1
ATOM 902 C C . THR A 1 110 ? 8.104 -5.927 -13.006 1.00 89.25 110 THR A C 1
ATOM 904 O O . THR A 1 110 ? 8.145 -7.109 -13.348 1.00 89.25 110 THR A O 1
ATOM 907 N N . ILE A 1 111 ? 8.047 -4.913 -13.860 1.00 83.81 111 ILE A N 1
ATOM 908 C CA . ILE A 1 111 ? 8.194 -5.082 -15.299 1.00 83.81 111 ILE A CA 1
ATOM 909 C C . ILE A 1 111 ? 9.646 -4.743 -15.639 1.00 83.81 111 ILE A C 1
ATOM 911 O O . ILE A 1 111 ? 10.119 -3.653 -15.306 1.00 83.81 111 ILE A O 1
ATOM 915 N N . LYS A 1 112 ? 10.379 -5.676 -16.255 1.00 83.25 112 LYS A N 1
ATOM 916 C CA . LYS A 1 112 ? 11.729 -5.409 -16.770 1.00 83.25 112 LYS A CA 1
ATOM 917 C C . LYS A 1 112 ? 11.647 -4.268 -17.770 1.00 83.25 112 LYS A C 1
ATOM 919 O O . LYS A 1 112 ? 10.814 -4.318 -18.657 1.00 83.25 112 LYS A O 1
ATOM 924 N N . ASP A 1 113 ? 12.544 -3.289 -17.684 1.00 83.56 113 ASP A N 1
ATOM 925 C CA . ASP A 1 113 ? 12.635 -2.281 -18.741 1.00 83.56 113 ASP A CA 1
ATOM 926 C C . ASP A 1 113 ? 12.962 -2.963 -20.080 1.00 83.56 113 ASP A C 1
ATOM 928 O O . ASP A 1 113 ? 13.912 -3.762 -20.139 1.00 83.56 113 ASP A O 1
ATOM 932 N N . SER A 1 114 ? 12.231 -2.594 -21.134 1.00 83.56 114 SER A N 1
ATOM 933 C CA . SER A 1 114 ? 12.607 -2.875 -22.522 1.00 83.56 114 SER A CA 1
ATOM 934 C C . SER A 1 114 ? 13.927 -2.192 -22.887 1.00 83.56 114 SER A C 1
ATOM 936 O O . SER A 1 114 ? 14.349 -1.236 -22.222 1.00 83.56 114 SER A O 1
ATOM 938 N N . ALA A 1 115 ? 14.571 -2.639 -23.969 1.00 83.69 115 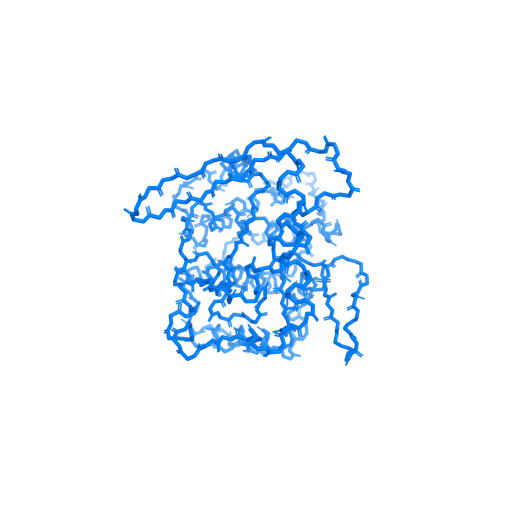ALA A N 1
ATOM 939 C CA . ALA A 1 115 ? 15.724 -1.951 -24.548 1.00 83.69 115 ALA A CA 1
ATOM 940 C C . ALA A 1 115 ? 15.468 -0.444 -24.740 1.00 83.69 115 ALA A C 1
ATOM 942 O O . ALA A 1 115 ? 16.277 0.368 -24.285 1.00 83.69 115 ALA A O 1
ATOM 943 N N . GLN A 1 116 ? 14.307 -0.073 -25.298 1.00 86.31 116 GLN A N 1
ATOM 944 C CA . GLN A 1 116 ? 13.875 1.321 -25.451 1.00 86.31 116 GLN A CA 1
ATOM 945 C C . GLN A 1 116 ? 13.952 2.090 -24.128 1.00 86.31 116 GLN A C 1
ATOM 947 O O . GLN A 1 116 ? 14.671 3.081 -24.017 1.00 86.31 116 GLN A O 1
ATOM 952 N N . ARG A 1 117 ? 13.277 1.592 -23.085 1.00 85.12 117 ARG A N 1
ATOM 953 C CA . ARG A 1 117 ? 13.174 2.288 -21.795 1.00 85.12 117 ARG A CA 1
ATOM 954 C C . ARG A 1 117 ? 14.524 2.397 -21.082 1.00 85.12 117 ARG A C 1
ATOM 956 O O . ARG A 1 117 ? 14.758 3.367 -20.362 1.00 85.12 117 ARG A O 1
ATOM 963 N N . ARG A 1 118 ? 15.436 1.438 -21.281 1.00 88.00 118 ARG A N 1
ATOM 964 C CA . ARG A 1 118 ? 16.817 1.526 -20.766 1.00 88.00 118 ARG A CA 1
ATOM 965 C C . ARG A 1 118 ? 17.616 2.616 -21.474 1.00 88.00 118 ARG A C 1
ATOM 967 O O . ARG A 1 118 ? 18.326 3.358 -20.799 1.00 88.00 118 ARG A O 1
ATOM 974 N N . ILE A 1 119 ? 17.477 2.738 -22.794 1.00 89.25 119 ILE A N 1
ATOM 975 C CA . ILE A 1 119 ? 18.137 3.791 -23.576 1.00 89.25 119 ILE A CA 1
ATOM 976 C C . ILE A 1 119 ? 17.566 5.166 -23.209 1.00 89.25 119 ILE A C 1
ATOM 978 O O . ILE A 1 119 ? 18.338 6.080 -22.943 1.00 89.25 119 ILE A O 1
ATOM 982 N N . GLU A 1 120 ? 16.246 5.312 -23.081 1.00 88.62 120 GLU A N 1
ATOM 983 C CA . GLU A 1 120 ? 15.617 6.560 -22.623 1.00 88.62 120 GLU A CA 1
ATOM 984 C C . GLU A 1 120 ? 16.107 6.981 -21.230 1.00 88.62 120 GLU A C 1
ATOM 986 O O . GLU A 1 120 ? 16.418 8.152 -21.001 1.00 88.62 120 GLU A O 1
ATOM 991 N N . LYS A 1 121 ? 16.191 6.033 -20.282 1.00 89.25 121 LYS A N 1
ATOM 992 C CA . LYS A 1 121 ? 16.747 6.291 -18.943 1.00 89.25 121 LYS A CA 1
ATOM 993 C C . LYS A 1 121 ? 18.202 6.733 -19.022 1.00 89.25 121 LYS A C 1
ATOM 995 O O . LYS A 1 121 ? 18.570 7.654 -18.303 1.00 89.25 121 LYS A O 1
ATOM 1000 N N . LEU A 1 122 ? 19.000 6.108 -19.887 1.00 89.25 122 LEU A N 1
ATOM 1001 C CA . LEU A 1 122 ? 20.378 6.518 -20.122 1.00 89.25 122 LEU A CA 1
ATOM 1002 C C . LEU A 1 122 ? 20.425 7.947 -20.680 1.00 89.25 122 LEU A C 1
ATOM 1004 O O . LEU A 1 122 ? 21.077 8.790 -20.085 1.00 89.25 122 LEU A O 1
ATOM 1008 N N . ILE A 1 123 ? 19.667 8.266 -21.733 1.00 88.69 123 ILE A N 1
ATOM 1009 C CA . ILE A 1 123 ? 19.616 9.612 -22.334 1.00 88.69 123 ILE A CA 1
ATOM 1010 C C . ILE A 1 123 ? 19.240 10.681 -21.296 1.00 88.69 123 ILE A C 1
ATOM 1012 O O . ILE A 1 123 ? 19.868 11.739 -21.278 1.00 88.69 123 ILE A O 1
ATOM 1016 N N . LYS A 1 124 ? 18.284 10.402 -20.398 1.00 87.50 124 LYS A N 1
ATOM 1017 C CA . LYS A 1 124 ? 17.871 11.311 -19.307 1.00 87.50 124 LYS A CA 1
ATOM 1018 C C . LYS A 1 124 ? 18.966 11.612 -18.278 1.00 87.50 124 LYS A C 1
ATOM 1020 O O . LYS A 1 124 ? 18.822 12.577 -17.539 1.00 87.50 124 LYS A O 1
ATOM 1025 N N . LEU A 1 125 ? 20.027 10.806 -18.208 1.00 85.44 125 LEU A N 1
ATOM 1026 C CA . LEU A 1 125 ? 21.190 11.079 -17.357 1.00 85.44 125 LEU A CA 1
ATOM 1027 C C . LEU A 1 125 ? 22.182 12.055 -18.005 1.00 85.44 125 LEU A C 1
ATOM 1029 O O . LEU A 1 125 ? 23.154 12.425 -17.354 1.00 85.44 125 LEU A O 1
ATOM 1033 N N . SER A 1 126 ? 21.972 12.453 -19.266 1.00 80.69 126 SER A N 1
ATOM 1034 C CA . SER A 1 126 ? 22.824 13.452 -19.921 1.00 80.69 126 SER A CA 1
ATOM 1035 C C . SER A 1 126 ? 22.660 14.791 -19.201 1.00 80.69 126 SER A C 1
ATOM 1037 O O . SER A 1 126 ? 21.532 15.282 -19.132 1.00 80.69 126 SER A O 1
ATOM 1039 N N . PRO A 1 127 ? 23.733 15.380 -18.662 1.00 70.50 127 PRO A N 1
ATOM 1040 C CA . PRO A 1 127 ? 23.633 16.654 -17.977 1.00 70.50 127 PRO A CA 1
ATOM 1041 C C . PRO A 1 127 ? 23.402 17.794 -18.966 1.00 70.50 127 PRO A C 1
ATOM 1043 O O . PRO A 1 127 ? 23.799 17.724 -20.131 1.00 70.50 127 PRO A O 1
ATOM 1046 N N . ASP A 1 128 ? 22.789 18.863 -18.463 1.00 68.56 128 ASP A N 1
ATOM 1047 C CA . ASP A 1 128 ? 22.575 20.101 -19.217 1.00 68.56 128 ASP A CA 1
ATOM 1048 C C . ASP A 1 128 ? 23.879 20.908 -19.402 1.00 68.56 128 ASP A C 1
ATOM 1050 O O . ASP A 1 128 ? 23.946 21.774 -20.274 1.00 68.56 128 ASP A O 1
ATOM 1054 N N . ASP A 1 129 ? 24.913 20.608 -18.605 1.00 71.38 129 ASP A N 1
ATOM 1055 C CA . ASP A 1 129 ? 26.223 21.269 -18.597 1.00 71.38 129 ASP A CA 1
ATOM 1056 C C . ASP A 1 129 ? 27.352 20.272 -18.926 1.00 71.38 129 ASP A C 1
ATOM 1058 O O . ASP A 1 129 ? 27.464 19.220 -18.284 1.00 71.38 129 ASP A O 1
ATOM 1062 N N . GLU A 1 130 ? 28.198 20.614 -19.908 1.00 64.94 130 GLU A N 1
ATOM 1063 C CA . GLU A 1 130 ? 29.328 19.790 -20.372 1.00 64.94 130 GLU A CA 1
ATOM 1064 C C . GLU A 1 130 ? 30.420 19.610 -19.298 1.00 64.94 130 GLU A C 1
ATOM 1066 O O . GLU A 1 130 ? 31.168 18.632 -19.367 1.00 64.94 130 GLU A O 1
ATOM 1071 N N . ASP A 1 131 ? 30.465 20.481 -18.281 1.00 68.62 131 ASP A N 1
ATOM 1072 C CA . ASP A 1 131 ? 31.429 20.417 -17.168 1.00 68.62 131 ASP A CA 1
ATOM 1073 C C . ASP A 1 131 ? 30.964 19.531 -15.995 1.00 68.62 131 ASP A C 1
ATOM 1075 O O . ASP A 1 131 ? 31.649 19.409 -14.975 1.00 68.62 131 ASP A O 1
ATOM 1079 N N . SER A 1 132 ? 29.807 18.875 -16.119 1.00 77.88 132 SER A N 1
ATOM 1080 C CA . SER A 1 132 ? 29.308 17.968 -15.081 1.00 77.88 132 SER A CA 1
ATOM 1081 C C . SER A 1 132 ? 30.233 16.760 -14.910 1.00 77.88 132 SER A C 1
ATOM 1083 O O . SER A 1 132 ? 30.578 16.074 -15.877 1.00 77.88 132 SER A O 1
ATOM 1085 N N . GLU A 1 133 ? 30.611 16.460 -13.667 1.00 81.69 133 GLU A N 1
ATOM 1086 C CA . GLU A 1 133 ? 31.421 15.285 -13.344 1.00 81.69 133 GLU A CA 1
ATOM 1087 C C . GLU A 1 133 ? 30.634 14.006 -13.665 1.00 81.69 133 GLU A C 1
ATOM 1089 O O . GLU A 1 133 ? 29.551 13.764 -13.123 1.00 81.69 133 GLU A O 1
ATOM 1094 N N . MET A 1 134 ? 31.164 13.191 -14.580 1.00 84.12 134 MET A N 1
ATOM 1095 C CA . MET A 1 134 ? 30.508 11.975 -15.049 1.00 84.12 134 MET A CA 1
ATOM 1096 C C . MET A 1 134 ? 31.447 10.779 -14.983 1.00 84.12 134 MET A C 1
ATOM 1098 O O . MET A 1 134 ? 32.624 10.855 -15.323 1.00 84.12 134 MET A O 1
ATOM 1102 N N . LYS A 1 135 ? 30.879 9.630 -14.615 1.00 89.75 135 LYS A N 1
ATOM 1103 C CA . LYS A 1 135 ? 31.562 8.341 -14.656 1.00 89.75 135 LYS A CA 1
ATOM 1104 C C . LYS A 1 135 ? 30.680 7.306 -15.338 1.00 89.75 135 LYS A C 1
ATOM 1106 O O . LYS A 1 135 ? 29.550 7.069 -14.915 1.00 89.75 135 LYS A O 1
ATOM 1111 N N . LEU A 1 136 ? 31.218 6.657 -16.365 1.00 90.38 136 LEU A N 1
ATOM 1112 C CA . LEU A 1 136 ? 30.578 5.550 -17.068 1.00 90.38 136 LEU A CA 1
ATOM 1113 C C . LEU A 1 136 ? 31.384 4.271 -16.835 1.00 90.38 136 LEU A C 1
ATOM 1115 O O . LEU A 1 136 ? 32.590 4.242 -17.056 1.00 90.38 136 LEU A O 1
ATOM 1119 N N . SER A 1 137 ? 30.718 3.197 -16.414 1.00 92.69 137 SER A N 1
ATOM 1120 C CA . SER A 1 137 ? 31.333 1.875 -16.266 1.00 92.69 137 SER A CA 1
ATOM 1121 C C . SER A 1 137 ? 30.574 0.853 -17.102 1.00 92.69 137 SER A C 1
ATOM 1123 O O . SER A 1 137 ? 29.356 0.741 -16.989 1.00 92.69 137 SER A O 1
ATOM 1125 N N . ILE A 1 138 ? 31.303 0.059 -17.882 1.00 92.31 138 ILE A N 1
ATOM 1126 C CA . ILE A 1 138 ? 30.767 -1.065 -18.654 1.00 92.31 138 ILE A CA 1
ATOM 1127 C C . ILE A 1 138 ? 31.487 -2.333 -18.208 1.00 92.31 138 ILE A C 1
ATOM 1129 O O . ILE A 1 138 ? 32.714 -2.393 -18.216 1.00 92.31 138 ILE A O 1
ATOM 1133 N N . THR A 1 139 ? 30.718 -3.355 -17.844 1.00 94.38 139 THR A N 1
ATOM 1134 C CA . THR A 1 139 ? 31.240 -4.672 -17.471 1.00 94.38 139 THR A CA 1
ATOM 1135 C C . THR A 1 139 ? 30.679 -5.714 -18.424 1.00 94.38 139 THR A C 1
ATOM 1137 O O . THR A 1 139 ? 29.472 -5.790 -18.634 1.00 94.38 139 THR A O 1
ATOM 1140 N N . THR A 1 140 ? 31.560 -6.533 -18.983 1.00 93.19 140 THR A N 1
ATOM 1141 C CA . THR A 1 140 ? 31.225 -7.663 -19.852 1.00 93.19 140 THR A CA 1
ATOM 1142 C C . THR A 1 140 ? 31.930 -8.917 -19.340 1.00 93.19 140 THR A C 1
ATOM 1144 O O . THR A 1 140 ? 32.801 -8.841 -18.473 1.00 93.19 140 THR A O 1
ATOM 1147 N N . THR A 1 141 ? 31.619 -10.078 -19.915 1.00 93.88 141 THR A N 1
ATOM 1148 C CA . THR A 1 141 ? 32.377 -11.316 -19.656 1.00 93.88 141 THR A CA 1
ATOM 1149 C C . THR A 1 141 ? 33.860 -11.190 -20.014 1.00 93.88 141 THR A C 1
ATOM 1151 O O . THR A 1 141 ? 34.679 -11.927 -19.478 1.00 93.88 141 THR A O 1
ATOM 1154 N N . ASN A 1 142 ? 34.210 -10.250 -20.898 1.00 93.12 142 ASN A N 1
ATOM 1155 C CA . ASN A 1 142 ? 35.562 -10.057 -21.417 1.00 93.12 142 ASN A CA 1
ATOM 1156 C C . ASN A 1 142 ? 36.356 -8.995 -20.640 1.00 93.12 142 ASN A C 1
ATOM 1158 O O . ASN A 1 142 ? 37.514 -8.745 -20.966 1.00 93.12 142 ASN A O 1
ATOM 1162 N N . GLY A 1 143 ? 35.753 -8.355 -19.634 1.00 93.62 143 GLY A N 1
ATOM 1163 C CA . GLY A 1 143 ? 36.418 -7.346 -18.813 1.00 93.62 143 GLY A CA 1
ATOM 1164 C C . GLY A 1 143 ? 35.539 -6.147 -18.474 1.00 93.62 143 GLY A C 1
ATOM 1165 O O . GLY A 1 143 ? 34.349 -6.098 -18.799 1.00 93.62 143 GLY A O 1
ATOM 1166 N N . LYS A 1 144 ? 36.157 -5.170 -17.807 1.00 95.38 144 LYS A N 1
ATOM 1167 C CA . LYS A 1 144 ? 35.530 -3.937 -17.327 1.00 95.38 144 LYS A CA 1
ATOM 1168 C C . LYS A 1 144 ? 36.253 -2.719 -17.904 1.00 95.38 144 LYS A C 1
ATOM 1170 O O . LYS A 1 144 ? 37.480 -2.689 -17.905 1.00 95.38 144 LYS A O 1
ATOM 1175 N N . LEU A 1 145 ? 35.493 -1.723 -18.350 1.00 94.88 145 LEU A N 1
ATOM 1176 C CA . LEU A 1 145 ? 35.980 -0.410 -18.772 1.00 94.88 145 LEU A CA 1
ATOM 1177 C C . LEU A 1 145 ? 35.329 0.666 -17.901 1.00 94.88 145 LEU A C 1
ATOM 1179 O O . LEU A 1 145 ? 34.109 0.666 -17.741 1.00 94.88 145 LEU A O 1
ATOM 1183 N N . GLU A 1 146 ? 36.132 1.585 -17.371 1.00 95.06 146 GLU A N 1
ATOM 1184 C CA . GLU A 1 146 ? 35.665 2.795 -16.691 1.00 95.06 146 GLU A CA 1
ATOM 1185 C C . GLU A 1 146 ? 36.139 4.026 -17.469 1.00 95.06 146 GLU A C 1
ATOM 1187 O O . GLU A 1 146 ? 37.293 4.093 -17.889 1.00 95.06 146 GLU A O 1
ATOM 1192 N N . ILE A 1 147 ? 35.238 4.983 -17.674 1.00 92.06 147 ILE A N 1
ATOM 1193 C CA . ILE A 1 147 ? 35.500 6.274 -18.308 1.00 92.06 147 ILE A CA 1
ATOM 1194 C C . ILE A 1 147 ? 35.111 7.344 -17.290 1.00 92.06 147 ILE A C 1
ATOM 1196 O O . ILE A 1 147 ? 33.975 7.350 -16.822 1.00 92.06 147 ILE A O 1
ATOM 1200 N N . GLU A 1 148 ? 36.051 8.222 -16.952 1.00 91.00 148 GLU A N 1
ATOM 1201 C CA . GLU A 1 148 ? 35.857 9.364 -16.036 1.00 91.00 148 GLU A CA 1
ATOM 1202 C C . GLU A 1 148 ? 36.033 10.713 -16.759 1.00 91.00 148 GLU A C 1
ATOM 1204 O O . GLU A 1 148 ? 35.884 11.774 -16.167 1.00 91.00 148 GLU A O 1
ATOM 1209 N N . ASP A 1 149 ? 36.340 10.686 -18.060 1.00 89.25 149 ASP A N 1
ATOM 1210 C CA . ASP A 1 149 ? 36.426 11.888 -18.887 1.00 89.25 149 ASP A CA 1
ATOM 1211 C C . ASP A 1 149 ? 35.024 12.343 -19.324 1.00 89.25 149 ASP A C 1
ATOM 1213 O O . ASP A 1 149 ? 34.414 11.752 -20.226 1.00 89.25 149 ASP A O 1
ATOM 1217 N N . SER A 1 150 ? 34.521 13.416 -18.705 1.00 87.56 150 SER A N 1
ATOM 1218 C CA . SER A 1 150 ? 33.193 13.983 -18.984 1.00 87.56 150 SER A CA 1
ATOM 1219 C C . SER A 1 150 ? 32.987 14.342 -20.456 1.00 87.56 150 SER A C 1
ATOM 1221 O O . SER A 1 150 ? 31.878 14.188 -20.977 1.00 87.56 150 SER A O 1
ATOM 1223 N N . ARG A 1 151 ? 34.044 14.747 -21.175 1.00 86.38 151 ARG A N 1
ATOM 1224 C CA . ARG A 1 151 ? 33.963 15.052 -22.611 1.00 86.38 151 ARG A CA 1
ATOM 1225 C C . ARG A 1 151 ? 33.675 13.801 -23.440 1.00 86.38 151 ARG A C 1
ATOM 1227 O O . ARG A 1 151 ? 32.787 13.825 -24.294 1.00 86.38 151 ARG A O 1
ATOM 1234 N N . THR A 1 152 ? 34.393 12.708 -23.188 1.00 89.62 152 THR A N 1
ATOM 1235 C CA . THR A 1 152 ? 34.166 11.413 -23.845 1.00 89.62 152 THR A CA 1
ATOM 1236 C C . THR A 1 152 ? 32.754 10.908 -23.573 1.00 89.62 152 THR A C 1
ATOM 1238 O O . THR A 1 152 ? 32.053 10.518 -24.508 1.00 89.62 152 THR A O 1
ATOM 1241 N N . ILE A 1 153 ? 32.301 10.970 -22.318 1.00 89.56 153 ILE A N 1
ATOM 1242 C CA . ILE A 1 153 ? 30.945 10.546 -21.943 1.00 89.56 153 ILE A CA 1
ATOM 1243 C C . ILE A 1 153 ? 29.902 11.405 -22.664 1.00 89.56 153 ILE A C 1
ATOM 1245 O O . ILE A 1 153 ? 28.991 10.863 -23.282 1.00 89.56 153 ILE A O 1
ATOM 1249 N N . SER A 1 154 ? 30.077 12.727 -22.695 1.00 86.62 154 SER A N 1
ATOM 1250 C CA . SER A 1 154 ? 29.157 13.644 -23.381 1.00 86.62 154 SER A CA 1
ATOM 1251 C C . SER A 1 154 ? 29.022 13.346 -24.877 1.00 86.62 154 SER A C 1
ATOM 1253 O O . SER A 1 154 ? 27.917 13.375 -25.422 1.00 86.62 154 SER A O 1
ATOM 1255 N N . ILE A 1 155 ? 30.124 13.016 -25.559 1.00 88.88 155 ILE A N 1
ATOM 1256 C CA . ILE A 1 155 ? 30.095 12.615 -26.974 1.00 88.88 155 ILE A CA 1
ATOM 1257 C C . ILE A 1 155 ? 29.323 11.301 -27.152 1.00 88.88 155 ILE A C 1
ATOM 1259 O O . ILE A 1 155 ? 28.464 11.220 -28.032 1.00 88.88 155 ILE A O 1
ATOM 1263 N N . LEU A 1 156 ? 29.578 10.298 -26.304 1.00 91.12 156 LEU A N 1
ATOM 1264 C CA . LEU A 1 156 ? 28.854 9.023 -26.343 1.00 91.12 156 LEU A CA 1
ATOM 1265 C C . LEU A 1 156 ? 27.348 9.229 -26.153 1.00 91.12 156 LEU A C 1
ATOM 1267 O O . LEU A 1 156 ? 26.556 8.695 -26.927 1.00 91.12 156 LEU A O 1
ATOM 1271 N N . MET A 1 157 ? 26.947 10.048 -25.179 1.00 89.44 157 MET A N 1
ATOM 1272 C CA . MET A 1 157 ? 25.539 10.356 -24.917 1.00 89.44 157 MET A CA 1
ATOM 1273 C C . MET A 1 157 ? 24.880 11.068 -26.105 1.00 89.44 157 MET A C 1
ATOM 1275 O O . MET A 1 157 ? 23.767 10.708 -26.493 1.00 89.44 157 MET A O 1
ATOM 1279 N N . LYS A 1 158 ? 25.584 12.013 -26.751 1.00 88.56 158 LYS A N 1
ATOM 1280 C CA . LYS A 1 158 ? 25.120 12.663 -27.991 1.00 88.56 158 LYS A CA 1
ATOM 1281 C C . LYS A 1 158 ? 24.891 11.639 -29.106 1.00 88.56 158 LYS A C 1
ATOM 1283 O O . LYS A 1 158 ? 23.862 11.700 -29.773 1.00 88.56 158 LYS A O 1
ATOM 1288 N N . TRP A 1 159 ? 25.804 10.686 -29.298 1.00 92.00 159 TRP A N 1
ATOM 1289 C CA . TRP A 1 159 ? 25.644 9.635 -30.310 1.00 92.00 159 TRP A CA 1
ATOM 1290 C C . TRP A 1 159 ? 24.501 8.674 -29.995 1.00 92.00 159 TRP A C 1
ATOM 1292 O O . TRP A 1 159 ? 23.744 8.334 -30.900 1.00 92.00 159 TRP A O 1
ATOM 1302 N N . ILE A 1 160 ? 24.340 8.277 -28.730 1.00 91.00 160 ILE A N 1
ATOM 1303 C CA . ILE A 1 160 ? 23.229 7.424 -28.289 1.00 91.00 160 ILE A CA 1
ATOM 1304 C C . ILE A 1 160 ? 21.898 8.120 -28.558 1.00 91.00 160 ILE A C 1
ATOM 1306 O O . ILE A 1 160 ? 21.020 7.518 -29.168 1.00 91.00 160 ILE A O 1
ATOM 1310 N N . LYS A 1 161 ? 21.767 9.398 -28.180 1.00 90.38 161 LYS A N 1
ATOM 1311 C CA . LYS A 1 161 ? 20.560 10.189 -28.438 1.00 90.38 161 LYS A CA 1
ATOM 1312 C C . LYS A 1 161 ? 20.275 10.324 -29.935 1.00 90.38 161 LYS A C 1
ATOM 1314 O O . LYS A 1 161 ? 19.177 10.025 -30.372 1.00 90.38 161 LYS A O 1
ATOM 1319 N N . GLN A 1 162 ? 21.278 10.676 -30.742 1.00 90.56 162 GLN A N 1
ATOM 1320 C CA . GLN A 1 162 ? 21.120 10.770 -32.200 1.00 90.56 162 GLN A CA 1
ATOM 1321 C C . GLN A 1 162 ? 20.796 9.430 -32.874 1.00 90.56 162 GLN A C 1
ATOM 1323 O O . GLN A 1 162 ? 20.205 9.418 -33.951 1.00 90.56 162 GLN A O 1
ATOM 1328 N N . GLY A 1 163 ? 21.271 8.312 -32.323 1.00 89.62 163 GLY A N 1
ATOM 1329 C CA . GLY A 1 163 ? 20.907 6.973 -32.786 1.00 89.62 163 GLY A CA 1
ATOM 1330 C C . GLY A 1 163 ? 19.464 6.642 -32.420 1.00 89.62 163 GLY A C 1
ATOM 1331 O O . GLY A 1 163 ? 18.697 6.242 -33.288 1.00 89.62 163 GLY A O 1
ATOM 1332 N N . TYR A 1 164 ? 19.086 6.896 -31.165 1.00 88.81 164 TYR A N 1
ATOM 1333 C CA . TYR A 1 164 ? 17.722 6.730 -30.668 1.00 88.81 164 TYR A CA 1
ATOM 1334 C C . TYR A 1 164 ? 16.719 7.536 -31.502 1.00 88.81 164 TYR A C 1
ATOM 1336 O O . TYR A 1 164 ? 15.780 6.960 -32.030 1.00 88.81 164 TYR A O 1
ATOM 1344 N N . ASP A 1 165 ? 16.973 8.829 -31.719 1.00 88.12 165 ASP A N 1
ATOM 1345 C CA . ASP A 1 165 ? 16.080 9.719 -32.475 1.00 88.12 165 ASP A CA 1
ATOM 1346 C C . ASP A 1 165 ? 15.934 9.310 -33.958 1.00 88.12 165 ASP A C 1
ATOM 1348 O O . ASP A 1 165 ? 14.954 9.670 -34.608 1.00 88.12 165 ASP A O 1
ATOM 1352 N N . ARG A 1 166 ? 16.912 8.582 -34.522 1.00 87.62 166 ARG A N 1
ATOM 1353 C CA . ARG A 1 166 ? 16.871 8.104 -35.917 1.00 87.62 166 ARG A CA 1
ATOM 1354 C C . ARG A 1 166 ? 16.124 6.783 -36.077 1.00 87.62 166 ARG A C 1
ATOM 1356 O O . ARG A 1 166 ? 15.395 6.637 -37.052 1.00 87.62 166 ARG A O 1
ATOM 1363 N N . ASP A 1 167 ? 16.312 5.856 -35.142 1.00 82.19 167 ASP A N 1
ATOM 1364 C CA . ASP A 1 167 ? 15.852 4.466 -35.249 1.00 82.19 167 ASP A CA 1
ATOM 1365 C C . ASP A 1 167 ? 14.888 4.065 -34.113 1.00 82.19 167 ASP A C 1
ATOM 1367 O O . ASP A 1 167 ? 14.771 2.885 -33.782 1.00 82.19 167 ASP A O 1
ATOM 1371 N N . GLU A 1 168 ? 14.179 5.023 -33.505 1.00 78.56 168 GLU A N 1
ATOM 1372 C CA . GLU A 1 168 ? 13.289 4.790 -32.353 1.00 78.56 168 GLU A CA 1
ATOM 1373 C C . GLU A 1 168 ? 12.288 3.650 -32.600 1.00 78.56 168 GLU A C 1
ATOM 1375 O O . GLU A 1 168 ? 12.124 2.758 -31.766 1.00 78.56 168 GLU A O 1
ATOM 1380 N N . GLU A 1 169 ? 11.657 3.626 -33.777 1.00 79.31 169 GLU A N 1
ATOM 1381 C CA . GLU A 1 169 ? 10.674 2.594 -34.129 1.00 79.31 169 GLU A CA 1
ATOM 1382 C C . GLU A 1 169 ? 11.294 1.189 -34.232 1.00 79.31 169 GLU A C 1
ATOM 1384 O O . GLU A 1 169 ? 10.601 0.201 -33.994 1.00 79.31 169 GLU A O 1
ATOM 1389 N N . ALA A 1 170 ? 12.594 1.068 -34.526 1.00 78.06 170 ALA A N 1
ATOM 1390 C CA . ALA A 1 170 ? 13.274 -0.227 -34.621 1.00 78.06 170 ALA A CA 1
ATOM 1391 C C . ALA A 1 170 ? 13.528 -0.875 -33.248 1.00 78.06 170 ALA A C 1
ATOM 1393 O O . ALA A 1 170 ? 13.727 -2.088 -33.167 1.00 78.06 170 ALA A O 1
ATOM 1394 N N . ILE A 1 171 ? 13.517 -0.080 -32.175 1.00 75.75 171 ILE A N 1
ATOM 1395 C CA . ILE A 1 171 ? 13.761 -0.529 -30.794 1.00 75.75 171 ILE A CA 1
ATOM 1396 C C . ILE A 1 171 ? 12.510 -0.454 -29.913 1.00 75.75 171 ILE A C 1
ATOM 1398 O O . ILE A 1 171 ? 12.592 -0.726 -28.715 1.00 75.75 171 ILE A O 1
ATOM 1402 N N . LYS A 1 172 ? 11.364 -0.083 -30.490 1.00 79.25 172 LYS A N 1
ATOM 1403 C CA . LYS A 1 172 ? 10.116 0.177 -29.773 1.00 79.25 172 LYS A CA 1
ATOM 1404 C C . LYS A 1 172 ? 9.488 -1.093 -29.205 1.00 79.25 172 LYS A C 1
ATOM 1406 O O . LYS A 1 172 ? 9.358 -2.110 -29.885 1.00 79.25 172 LYS A O 1
ATOM 1411 N N . GLY A 1 173 ? 9.003 -0.993 -27.969 1.00 73.56 173 GLY A N 1
ATOM 1412 C CA . GLY A 1 173 ? 8.319 -2.092 -27.286 1.00 73.56 173 GLY A CA 1
ATOM 1413 C C . GLY A 1 173 ? 9.266 -3.189 -26.792 1.00 73.56 173 GLY A C 1
ATOM 1414 O O . GLY A 1 173 ? 10.445 -2.948 -26.549 1.00 73.56 173 GLY A O 1
ATOM 1415 N N . TYR A 1 174 ? 8.719 -4.385 -26.573 1.00 74.81 174 TYR A N 1
ATOM 1416 C CA . TYR A 1 174 ? 9.490 -5.568 -26.188 1.00 74.81 174 TYR A CA 1
ATOM 1417 C C . TYR A 1 174 ? 9.697 -6.455 -27.408 1.00 74.81 174 TYR A C 1
ATOM 1419 O O . TYR A 1 174 ? 8.745 -6.757 -28.132 1.00 74.81 174 TYR A O 1
ATOM 1427 N N . THR A 1 175 ? 10.918 -6.943 -27.598 1.00 78.75 175 THR A N 1
ATOM 1428 C CA . THR A 1 175 ? 11.149 -8.083 -28.488 1.00 78.75 175 THR A CA 1
ATOM 1429 C C . THR A 1 175 ? 10.443 -9.331 -27.947 1.00 78.75 175 THR A C 1
ATOM 1431 O O . THR A 1 175 ? 10.164 -9.439 -26.752 1.00 78.75 175 THR A O 1
ATOM 1434 N N . VAL A 1 176 ? 10.192 -10.319 -28.815 1.00 74.94 176 VAL A N 1
ATOM 1435 C CA . VAL A 1 176 ? 9.605 -11.614 -28.411 1.00 74.94 176 VAL A CA 1
ATOM 1436 C C . VAL A 1 176 ? 10.417 -12.282 -27.297 1.00 74.94 176 VAL A C 1
ATOM 1438 O O . VAL A 1 176 ? 9.847 -12.947 -26.438 1.00 74.94 176 VAL A O 1
ATOM 1441 N N . GLU A 1 177 ? 11.737 -12.100 -27.292 1.00 75.88 177 GLU A N 1
ATOM 1442 C CA . GLU A 1 177 ? 12.605 -12.670 -26.264 1.00 75.88 177 GLU A CA 1
ATOM 1443 C C . GLU A 1 177 ? 12.513 -11.905 -24.941 1.00 75.88 177 GLU A C 1
ATOM 1445 O O . GLU A 1 177 ? 12.375 -12.524 -23.890 1.00 75.88 177 GLU A O 1
ATOM 1450 N N . GLU A 1 178 ? 12.502 -10.568 -24.972 1.00 71.56 178 GLU A N 1
ATOM 1451 C CA . GLU A 1 178 ? 12.298 -9.778 -23.754 1.00 71.56 178 GLU A CA 1
ATOM 1452 C C . GLU A 1 178 ? 10.910 -10.023 -23.150 1.00 71.56 178 GLU A C 1
ATOM 1454 O O . GLU A 1 178 ? 10.800 -10.075 -21.927 1.00 71.56 178 GLU A O 1
ATOM 1459 N N . ALA A 1 179 ? 9.891 -10.234 -23.997 1.00 74.56 179 ALA A N 1
ATOM 1460 C CA . ALA A 1 179 ? 8.501 -10.496 -23.621 1.00 74.56 179 ALA A CA 1
ATOM 1461 C C . ALA A 1 179 ? 8.325 -11.743 -22.729 1.00 74.56 179 ALA A C 1
ATOM 1463 O O . ALA A 1 179 ? 7.425 -11.770 -21.889 1.00 74.56 179 ALA A O 1
ATOM 1464 N N . LYS A 1 180 ? 9.179 -12.767 -22.888 1.00 74.06 180 LYS A N 1
ATOM 1465 C CA . LYS A 1 180 ? 9.046 -14.057 -22.183 1.00 74.06 180 LYS A CA 1
ATOM 1466 C C . LYS A 1 180 ? 9.197 -13.943 -20.668 1.00 74.06 180 LYS A C 1
ATOM 1468 O O . LYS A 1 180 ? 8.497 -14.643 -19.948 1.00 74.06 180 LYS A O 1
ATOM 1473 N N . ASP A 1 181 ? 10.042 -13.025 -20.203 1.00 71.56 181 ASP A N 1
ATOM 1474 C CA . ASP A 1 181 ? 10.348 -12.839 -18.781 1.00 71.56 181 ASP A CA 1
ATOM 1475 C C . ASP A 1 181 ? 10.169 -11.375 -18.343 1.00 71.56 181 ASP A C 1
ATOM 1477 O O . ASP A 1 181 ? 10.973 -10.857 -17.556 1.00 71.56 181 ASP A O 1
ATOM 1481 N N . ILE A 1 182 ? 9.167 -10.667 -18.884 1.00 82.44 182 ILE A N 1
ATOM 1482 C CA . ILE A 1 182 ? 8.941 -9.245 -18.553 1.00 82.44 182 ILE A CA 1
ATOM 1483 C C . ILE A 1 182 ? 8.533 -9.049 -17.103 1.00 82.44 182 ILE A C 1
ATOM 1485 O O . ILE A 1 182 ? 8.920 -8.051 -16.504 1.00 82.44 182 ILE A O 1
ATOM 1489 N N . PHE A 1 183 ? 7.783 -9.989 -16.531 1.00 84.00 183 PHE A N 1
ATOM 1490 C CA . PHE A 1 183 ? 7.308 -9.905 -15.159 1.00 84.00 183 PHE A CA 1
ATOM 1491 C C . PHE A 1 183 ? 8.264 -10.648 -14.232 1.00 84.00 183 PHE A C 1
ATOM 1493 O O . PHE A 1 183 ? 8.472 -11.849 -14.381 1.00 84.00 183 PHE A O 1
ATOM 1500 N N . ASN A 1 184 ? 8.806 -9.950 -13.236 1.00 86.06 184 ASN A N 1
ATOM 1501 C CA . ASN A 1 184 ? 9.507 -10.594 -12.127 1.00 86.06 184 ASN A CA 1
ATOM 1502 C C . ASN A 1 184 ? 8.681 -10.444 -10.861 1.00 86.06 184 ASN A C 1
ATOM 1504 O O . ASN A 1 184 ? 8.321 -9.319 -10.504 1.00 86.06 184 ASN A O 1
ATOM 1508 N N . SER A 1 185 ? 8.458 -11.542 -10.142 1.00 87.06 185 SER A N 1
ATOM 1509 C CA . SER A 1 185 ? 7.916 -11.483 -8.785 1.00 87.06 185 SER A CA 1
ATOM 1510 C C . SER A 1 185 ? 8.778 -10.566 -7.920 1.00 87.06 185 SER A C 1
ATOM 1512 O O . SER A 1 185 ? 10.010 -10.660 -7.945 1.00 87.06 185 SER A O 1
ATOM 1514 N N . LYS A 1 186 ? 8.138 -9.699 -7.141 1.00 87.62 186 LYS A N 1
ATOM 1515 C CA . LYS A 1 186 ? 8.818 -8.823 -6.198 1.00 87.62 186 LYS A CA 1
ATOM 1516 C C . LYS A 1 186 ? 8.140 -8.905 -4.840 1.00 87.62 186 LYS A C 1
ATOM 1518 O O . LYS A 1 186 ? 7.005 -8.471 -4.678 1.00 87.62 186 LYS A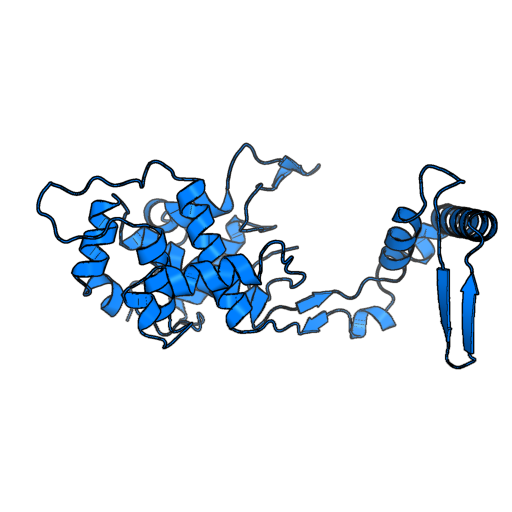 O 1
ATOM 1523 N N . GLU A 1 187 ? 8.897 -9.397 -3.869 1.00 93.00 187 GLU A N 1
ATOM 1524 C CA . GLU A 1 187 ? 8.476 -9.490 -2.478 1.00 93.00 187 GLU A CA 1
ATOM 1525 C C . GLU A 1 187 ? 9.313 -8.533 -1.616 1.00 93.00 187 GLU A C 1
ATOM 1527 O O . GLU A 1 187 ? 10.544 -8.510 -1.665 1.00 93.00 187 GLU A O 1
ATOM 1532 N N . GLU A 1 188 ? 8.630 -7.696 -0.850 1.00 95.62 188 GLU A N 1
ATOM 1533 C CA . GLU A 1 188 ? 9.172 -6.843 0.198 1.00 95.62 188 GLU A CA 1
ATOM 1534 C C . GLU A 1 188 ? 9.010 -7.544 1.557 1.00 95.62 188 GLU A C 1
ATOM 1536 O O . GLU A 1 188 ? 8.214 -8.463 1.719 1.00 95.62 188 GLU A O 1
ATOM 1541 N N . SER A 1 189 ? 9.730 -7.099 2.587 1.00 95.94 189 SER A N 1
ATOM 1542 C CA . SER A 1 189 ? 9.576 -7.700 3.917 1.00 95.94 189 SER A CA 1
ATOM 1543 C C . SER A 1 189 ? 8.232 -7.346 4.570 1.00 95.94 189 SER A C 1
ATOM 1545 O O . SER A 1 189 ? 7.651 -6.290 4.311 1.00 95.94 189 SER A O 1
ATOM 1547 N N . ILE A 1 190 ? 7.782 -8.166 5.530 1.00 96.69 190 ILE A N 1
ATOM 1548 C CA . ILE A 1 190 ? 6.610 -7.854 6.376 1.00 96.69 190 ILE A CA 1
ATOM 1549 C C . ILE A 1 190 ? 6.764 -6.482 7.052 1.00 96.69 190 ILE A C 1
ATOM 1551 O O . ILE A 1 190 ? 5.797 -5.740 7.198 1.00 96.69 190 ILE A O 1
ATOM 1555 N N . SER A 1 191 ? 7.988 -6.095 7.414 1.00 97.00 191 SER A N 1
ATOM 1556 C CA . SER A 1 191 ? 8.260 -4.779 7.991 1.00 97.00 191 SER A CA 1
ATOM 1557 C C . SER A 1 191 ? 7.958 -3.626 7.028 1.00 97.00 191 SER A C 1
ATOM 1559 O O . SER A 1 191 ? 7.465 -2.583 7.459 1.00 97.00 191 SER A O 1
ATOM 1561 N N . VAL A 1 192 ? 8.217 -3.812 5.731 1.00 97.50 192 VAL A N 1
ATOM 1562 C CA . VAL A 1 192 ? 7.838 -2.850 4.686 1.00 97.50 192 VAL A CA 1
ATOM 1563 C C . VAL A 1 192 ? 6.322 -2.826 4.507 1.00 97.50 192 VAL A C 1
ATOM 1565 O O . VAL A 1 192 ? 5.760 -1.740 4.408 1.00 97.50 192 VAL A O 1
ATOM 1568 N N . LEU A 1 193 ? 5.651 -3.983 4.543 1.00 97.88 193 LEU A N 1
ATOM 1569 C CA . LEU A 1 193 ? 4.186 -4.053 4.512 1.00 97.88 193 LEU A CA 1
ATOM 1570 C C . LEU A 1 193 ? 3.554 -3.288 5.688 1.00 97.88 193 LEU A C 1
ATOM 1572 O O . LEU A 1 193 ? 2.668 -2.465 5.467 1.00 97.88 193 LEU A O 1
ATOM 1576 N N . ILE A 1 194 ? 4.036 -3.494 6.921 1.00 98.00 194 ILE A N 1
ATOM 1577 C CA . ILE A 1 194 ? 3.577 -2.754 8.113 1.00 98.00 194 ILE A CA 1
ATOM 1578 C C . ILE A 1 194 ? 3.746 -1.250 7.904 1.00 98.00 194 ILE A C 1
ATOM 1580 O O . ILE A 1 194 ? 2.810 -0.478 8.121 1.00 98.00 194 ILE A O 1
ATOM 1584 N N . TRP A 1 195 ? 4.933 -0.819 7.472 1.00 98.12 195 TRP A N 1
ATOM 1585 C CA . TRP A 1 195 ? 5.198 0.590 7.203 1.00 98.12 195 TRP A CA 1
ATOM 1586 C C . TRP A 1 195 ? 4.260 1.154 6.133 1.00 98.12 195 TRP A C 1
ATOM 1588 O O . TRP A 1 195 ? 3.705 2.235 6.324 1.00 98.12 195 TRP A O 1
ATOM 1598 N N . TYR A 1 196 ? 4.050 0.440 5.029 1.00 98.06 196 TYR A N 1
ATOM 1599 C CA . TYR A 1 196 ? 3.242 0.948 3.929 1.00 98.06 196 TYR A CA 1
ATOM 1600 C C . TYR A 1 196 ? 1.762 1.029 4.312 1.00 98.06 196 TYR A C 1
ATOM 1602 O O . TYR A 1 196 ? 1.159 2.093 4.195 1.00 98.06 196 TYR A O 1
ATOM 1610 N N . PHE A 1 197 ? 1.210 -0.037 4.898 1.00 98.50 197 PHE A N 1
ATOM 1611 C CA . PHE A 1 197 ? -0.158 -0.069 5.421 1.00 98.50 197 PHE A CA 1
ATOM 1612 C C . PHE A 1 197 ? -0.426 1.067 6.422 1.00 98.50 197 PHE A C 1
ATOM 1614 O O . PHE A 1 197 ? -1.409 1.802 6.308 1.00 98.50 197 PHE A O 1
ATOM 1621 N N . THR A 1 198 ? 0.478 1.265 7.383 1.00 98.25 198 THR A N 1
ATOM 1622 C CA . THR A 1 198 ? 0.330 2.333 8.384 1.00 98.25 198 THR A CA 1
ATOM 1623 C C . THR A 1 198 ? 0.528 3.729 7.798 1.00 98.25 198 THR A C 1
ATOM 1625 O O . THR A 1 198 ? -0.117 4.673 8.254 1.00 98.25 198 THR A O 1
ATOM 1628 N N . SER A 1 199 ? 1.361 3.873 6.763 1.00 97.94 199 SER A N 1
ATOM 1629 C CA . SER A 1 199 ? 1.530 5.133 6.030 1.00 97.94 199 SER A CA 1
ATOM 1630 C C . SER A 1 199 ? 0.259 5.517 5.272 1.00 97.94 199 SER A C 1
ATOM 1632 O O . SER A 1 199 ? -0.131 6.680 5.316 1.00 97.94 199 SER A O 1
ATOM 1634 N N . LEU A 1 200 ? -0.433 4.552 4.658 1.00 98.06 200 LEU A N 1
ATOM 1635 C CA . LEU A 1 200 ? -1.720 4.780 3.991 1.00 98.06 200 LEU A CA 1
ATOM 1636 C C . LEU A 1 200 ? -2.808 5.229 4.981 1.00 98.06 200 LEU A C 1
ATOM 1638 O O . LEU A 1 200 ? -3.528 6.192 4.722 1.00 98.06 200 LEU A O 1
ATOM 1642 N N . LEU A 1 201 ? -2.897 4.592 6.154 1.00 98.25 201 LEU A N 1
ATOM 1643 C CA . LEU A 1 201 ? -3.824 5.023 7.209 1.00 98.25 201 LEU A CA 1
ATOM 1644 C C . LEU A 1 201 ? -3.475 6.413 7.758 1.00 98.25 201 LEU A C 1
ATOM 1646 O O . LEU A 1 201 ? -4.361 7.228 8.012 1.00 98.25 201 LEU A O 1
ATOM 1650 N N . LYS A 1 202 ? -2.184 6.703 7.942 1.00 97.00 202 LYS A N 1
ATOM 1651 C CA . LYS A 1 202 ? -1.720 8.028 8.369 1.00 97.00 202 LYS A CA 1
ATOM 1652 C C . LYS A 1 202 ? -2.107 9.093 7.343 1.00 97.00 202 LYS A C 1
ATOM 1654 O O . LYS A 1 202 ? -2.672 10.113 7.732 1.00 97.00 202 LYS A O 1
ATOM 1659 N N . TYR A 1 203 ? -1.903 8.810 6.059 1.00 97.25 203 TYR A N 1
ATOM 1660 C CA . TYR A 1 203 ? -2.322 9.666 4.953 1.00 97.25 203 TYR A CA 1
ATOM 1661 C C . TYR A 1 203 ? -3.834 9.917 4.954 1.00 97.25 203 TYR A C 1
ATOM 1663 O O . TYR A 1 203 ? -4.250 11.071 4.890 1.00 97.25 203 TYR A O 1
ATOM 1671 N N . PHE A 1 204 ? -4.666 8.886 5.156 1.00 97.75 204 PHE A N 1
ATOM 1672 C CA . PHE A 1 204 ? -6.118 9.063 5.306 1.00 97.75 204 PHE A CA 1
ATOM 1673 C C . PHE A 1 204 ? -6.469 10.118 6.368 1.00 97.75 204 PHE A C 1
ATOM 1675 O O . PHE A 1 204 ? -7.322 10.976 6.146 1.00 97.75 204 PHE A O 1
ATOM 1682 N N . PHE A 1 205 ? -5.805 10.105 7.523 1.00 96.44 205 PHE A N 1
ATOM 1683 C CA . PHE A 1 205 ? -6.067 11.091 8.572 1.00 96.44 205 PHE A CA 1
ATOM 1684 C C . PHE A 1 205 ? -5.476 12.479 8.309 1.00 96.44 205 PHE A C 1
ATOM 1686 O O . PHE A 1 205 ? -5.977 13.449 8.886 1.00 96.44 205 PHE A O 1
ATOM 1693 N N . GLU A 1 206 ? -4.413 12.574 7.511 1.00 95.00 206 GLU A N 1
ATOM 1694 C CA . GLU A 1 206 ? -3.807 13.839 7.077 1.00 95.00 206 GLU A CA 1
ATOM 1695 C C . GLU A 1 206 ? -4.717 14.560 6.081 1.00 95.00 206 GLU A C 1
ATOM 1697 O O . GLU A 1 206 ? -4.942 15.763 6.217 1.00 95.00 206 GLU A O 1
ATOM 1702 N N . ILE A 1 207 ? -5.313 13.821 5.141 1.00 94.88 207 ILE A N 1
ATOM 1703 C CA . ILE A 1 207 ? -6.249 14.383 4.160 1.00 94.88 207 ILE A CA 1
ATOM 1704 C C . ILE A 1 207 ? -7.656 14.616 4.735 1.00 94.88 207 ILE A C 1
ATOM 1706 O O . ILE A 1 207 ? -8.447 15.337 4.134 1.00 94.88 207 ILE A O 1
ATOM 1710 N N . ASN A 1 208 ? -7.951 14.067 5.921 1.00 94.44 208 ASN A N 1
ATOM 1711 C CA . ASN A 1 208 ? -9.215 14.256 6.637 1.00 94.44 208 ASN A CA 1
ATOM 1712 C C . ASN A 1 208 ? -9.022 14.836 8.056 1.00 94.44 208 ASN A C 1
ATOM 1714 O O . ASN A 1 208 ? -9.260 14.151 9.066 1.00 94.44 208 ASN A O 1
ATOM 1718 N N . PRO A 1 209 ? -8.623 16.116 8.185 1.00 91.81 209 PRO A N 1
ATOM 1719 C CA . PRO A 1 209 ? -8.394 16.748 9.485 1.00 91.81 209 PRO A CA 1
ATOM 1720 C C . PRO A 1 209 ? -9.661 16.849 10.358 1.00 91.81 209 PRO A C 1
ATOM 1722 O O . PRO A 1 209 ? -9.556 16.965 11.585 1.00 91.81 209 PRO A O 1
ATOM 1725 N N . GLN A 1 210 ? -10.856 16.742 9.764 1.00 91.81 210 GLN A N 1
ATOM 1726 C CA . GLN A 1 210 ? -12.137 16.745 10.477 1.00 91.81 210 GLN A CA 1
ATOM 1727 C C . GLN A 1 210 ? -12.279 15.593 11.484 1.00 91.81 210 GLN A C 1
ATOM 1729 O O . GLN A 1 210 ? -12.982 15.744 12.485 1.00 91.81 210 GLN A O 1
ATOM 1734 N N . PHE A 1 211 ? -11.565 14.477 11.292 1.00 91.06 211 PHE A N 1
ATOM 1735 C CA . PHE A 1 211 ? -11.541 13.350 12.234 1.00 91.06 211 PHE A CA 1
ATOM 1736 C C . PHE A 1 211 ? -10.565 13.593 13.389 1.00 91.06 211 PHE A C 1
ATOM 1738 O O . PHE A 1 211 ? -9.683 12.784 13.649 1.00 91.06 211 PHE A O 1
ATOM 1745 N N . SER A 1 212 ? -10.640 14.745 14.051 1.00 76.75 212 SER A N 1
ATOM 1746 C CA . SER A 1 212 ? -9.736 15.114 15.155 1.00 76.75 212 SER A CA 1
ATOM 1747 C C . SER A 1 212 ? -10.266 14.737 16.539 1.00 76.75 212 SER A C 1
ATOM 1749 O O . SER A 1 212 ? -9.485 14.733 17.484 1.00 76.75 212 SER A O 1
ATOM 1751 N N . GLY A 1 213 ? -11.549 14.367 16.648 1.00 69.31 213 GLY A N 1
ATOM 1752 C CA . GLY A 1 213 ? -12.205 14.005 17.906 1.00 69.31 213 GLY A CA 1
ATOM 1753 C C . GLY A 1 213 ? -12.127 15.085 19.001 1.00 69.31 213 GLY A C 1
ATOM 1754 O O . GLY A 1 213 ? -11.370 16.049 18.933 1.00 69.31 213 GLY A O 1
ATOM 1755 N N . ARG A 1 214 ? -12.946 14.961 20.044 1.00 63.50 214 ARG A N 1
ATOM 1756 C CA . ARG A 1 214 ? -12.746 15.675 21.319 1.00 63.50 214 ARG A CA 1
ATOM 1757 C C . ARG A 1 214 ? -13.176 14.731 22.430 1.00 63.50 214 ARG A C 1
ATOM 1759 O O . ARG A 1 214 ? -14.353 14.387 22.493 1.00 63.50 214 ARG A O 1
ATOM 1766 N N . ALA A 1 215 ? -12.243 14.311 23.278 1.00 61.59 215 ALA A N 1
ATOM 1767 C CA . ALA A 1 215 ? -12.576 13.509 24.449 1.00 61.59 215 ALA A CA 1
ATOM 1768 C C . ALA A 1 215 ? -13.327 14.393 25.453 1.00 61.59 215 ALA A C 1
ATOM 1770 O O . ALA A 1 215 ? -12.950 15.555 25.653 1.00 61.59 215 ALA A O 1
ATOM 1771 N N . LYS A 1 216 ? -14.390 13.879 26.084 1.00 59.56 216 LYS A N 1
ATOM 1772 C CA . LYS A 1 216 ? -14.979 14.587 27.224 1.00 59.56 216 LYS A CA 1
ATOM 1773 C C . LYS A 1 216 ? -14.036 14.438 28.415 1.00 59.56 216 LYS A C 1
ATOM 1775 O O . LYS A 1 216 ? -13.350 13.431 28.573 1.00 59.56 216 LYS A O 1
ATOM 1780 N N . LYS A 1 217 ? -13.971 15.468 29.259 1.00 47.69 217 LYS A N 1
ATOM 1781 C CA . LYS A 1 217 ? -13.130 15.455 30.460 1.00 47.69 217 LYS A CA 1
ATOM 1782 C C . LYS A 1 217 ? -13.576 14.297 31.365 1.00 47.69 217 LYS A C 1
ATOM 1784 O O . LYS A 1 217 ? -14.693 14.336 31.867 1.00 47.69 217 LYS A O 1
ATOM 1789 N N . GLY A 1 218 ? -12.711 13.299 31.552 1.00 57.34 218 GLY A N 1
ATOM 1790 C CA . GLY A 1 218 ? -12.995 12.093 32.342 1.00 57.34 218 GLY A CA 1
ATOM 1791 C C . GLY A 1 218 ? -13.206 10.808 31.529 1.00 57.34 218 GLY A C 1
ATOM 1792 O O . GLY A 1 218 ? -13.224 9.742 32.135 1.00 57.34 218 GLY A O 1
ATOM 1793 N N . ASP A 1 219 ? -13.302 10.874 30.195 1.00 60.56 219 ASP A N 1
ATOM 1794 C CA . ASP A 1 219 ? -13.312 9.668 29.356 1.00 60.56 219 ASP A CA 1
ATOM 1795 C C . ASP A 1 219 ? -11.902 9.055 29.311 1.00 60.56 219 ASP A C 1
ATOM 1797 O O . ASP A 1 219 ? -10.937 9.723 28.941 1.00 60.56 219 ASP A O 1
ATOM 1801 N N . GLY A 1 220 ? -11.774 7.768 29.649 1.00 65.44 220 GLY A N 1
ATOM 1802 C CA . GLY A 1 220 ? -10.525 7.000 29.512 1.00 65.44 220 GLY A CA 1
ATOM 1803 C C . GLY A 1 220 ? -10.162 6.634 28.063 1.00 65.44 220 GLY A C 1
ATOM 1804 O O . GLY A 1 220 ? -9.199 5.907 27.837 1.00 65.44 220 GLY A O 1
ATOM 1805 N N . VAL A 1 221 ? -10.933 7.110 27.079 1.00 72.88 221 VAL A N 1
ATOM 1806 C CA . VAL A 1 221 ? -10.798 6.758 25.660 1.00 72.88 221 VAL A CA 1
ATOM 1807 C C . VAL A 1 221 ? -9.687 7.582 25.009 1.00 72.88 221 VAL A C 1
ATOM 1809 O O . VAL A 1 221 ? -9.751 8.812 24.942 1.00 72.88 221 VAL A O 1
ATOM 1812 N N . SER A 1 222 ? -8.680 6.902 24.463 1.00 77.31 222 SER A N 1
ATOM 1813 C CA . SER A 1 222 ? -7.634 7.551 23.672 1.00 77.31 222 SER A CA 1
ATOM 1814 C C . SER A 1 222 ? -8.142 7.865 22.265 1.00 77.31 222 SER A C 1
ATOM 1816 O O . SER A 1 222 ? -8.491 6.966 21.502 1.00 77.31 222 SER A O 1
ATOM 1818 N N . LEU A 1 223 ? -8.136 9.148 21.892 1.00 84.06 223 LEU A N 1
ATOM 1819 C CA . LEU A 1 223 ? -8.434 9.618 20.528 1.00 84.06 223 LEU A CA 1
ATOM 1820 C C . LEU A 1 223 ? -7.157 9.850 19.707 1.00 84.06 223 LEU A C 1
ATOM 1822 O O . LEU A 1 223 ? -7.127 10.639 18.762 1.00 84.06 223 LEU A O 1
ATOM 1826 N N . ASN A 1 224 ? -6.065 9.189 20.086 1.00 89.12 224 ASN A N 1
ATOM 1827 C CA . ASN A 1 224 ? -4.799 9.299 19.384 1.00 89.12 224 ASN A CA 1
ATOM 1828 C C . ASN A 1 224 ? -4.829 8.452 18.101 1.00 89.12 224 ASN A C 1
ATOM 1830 O O . ASN A 1 224 ? -4.709 7.230 18.150 1.00 89.12 224 ASN A O 1
ATOM 1834 N N . LYS A 1 225 ? -4.920 9.117 16.944 1.00 93.56 225 LYS A N 1
ATOM 1835 C CA . LYS A 1 225 ? -4.890 8.489 15.610 1.00 93.56 225 LYS A CA 1
ATOM 1836 C C . LYS A 1 225 ? -3.699 7.546 15.418 1.00 93.56 225 LYS A C 1
ATOM 1838 O O . LYS A 1 225 ? -3.861 6.468 14.864 1.00 93.56 225 LYS A O 1
ATOM 1843 N N . ASN A 1 226 ? -2.514 7.921 15.902 1.00 93.75 226 ASN A N 1
ATOM 1844 C CA . ASN A 1 226 ? -1.327 7.074 15.778 1.00 93.75 226 ASN A CA 1
ATOM 1845 C C . ASN A 1 226 ? -1.434 5.824 16.651 1.00 93.75 226 ASN A C 1
ATOM 1847 O O . ASN A 1 226 ? -0.940 4.778 16.252 1.00 93.75 226 ASN A O 1
ATOM 1851 N N . LEU A 1 227 ? -2.086 5.910 17.815 1.00 94.50 227 LEU A N 1
ATOM 1852 C CA . LEU A 1 227 ? -2.336 4.731 18.643 1.00 94.50 227 LEU A CA 1
ATOM 1853 C C . LEU A 1 227 ? -3.347 3.800 17.970 1.00 94.50 227 LEU A C 1
ATOM 1855 O O . LEU A 1 227 ? -3.093 2.605 17.907 1.00 94.50 227 LEU A O 1
ATOM 1859 N N . LEU A 1 228 ? -4.421 4.345 17.387 1.00 96.25 228 LEU A N 1
ATOM 1860 C CA . LEU A 1 228 ? -5.370 3.563 16.589 1.00 96.25 228 LEU A CA 1
ATOM 1861 C C . LEU A 1 228 ? -4.664 2.846 15.426 1.00 96.25 228 LEU A C 1
ATOM 1863 O O . LEU A 1 228 ? -4.838 1.646 15.243 1.00 96.25 228 LEU A O 1
ATOM 1867 N N . ILE A 1 229 ? -3.819 3.555 14.670 1.00 97.44 229 ILE A N 1
ATOM 1868 C CA . ILE A 1 229 ? -3.015 2.957 13.590 1.00 97.44 229 ILE A CA 1
ATOM 1869 C C . ILE A 1 229 ? -2.093 1.859 14.139 1.00 97.44 229 ILE A C 1
ATOM 1871 O O . ILE A 1 229 ? -1.999 0.793 13.536 1.00 97.44 229 ILE A O 1
ATOM 1875 N N . SER A 1 230 ? -1.443 2.098 15.284 1.00 96.75 230 SER A N 1
ATOM 1876 C CA . SER A 1 230 ? -0.588 1.117 15.968 1.00 96.75 230 SER A CA 1
ATOM 1877 C C . SER A 1 230 ? -1.378 -0.157 16.292 1.00 96.75 230 SER A C 1
ATOM 1879 O O . SER A 1 230 ? -1.002 -1.248 15.871 1.00 96.75 230 SER A O 1
ATOM 1881 N N . GLN A 1 231 ? -2.544 -0.015 16.923 1.00 96.56 231 GLN A N 1
ATOM 1882 C CA . GLN A 1 231 ? -3.425 -1.121 17.297 1.00 96.56 231 GLN A CA 1
ATOM 1883 C C . GLN A 1 231 ? -3.901 -1.924 16.082 1.00 96.56 231 GLN A C 1
ATOM 1885 O O . GLN A 1 231 ? -3.925 -3.155 16.124 1.00 96.56 231 GLN A O 1
ATOM 1890 N N . LEU A 1 232 ? -4.211 -1.255 14.965 1.00 97.81 232 LEU A N 1
ATOM 1891 C CA . LEU A 1 232 ? -4.610 -1.920 13.723 1.00 97.81 232 LEU A CA 1
ATOM 1892 C C . LEU A 1 232 ? -3.521 -2.849 13.168 1.00 97.81 232 LEU A C 1
ATOM 1894 O O . LEU A 1 232 ? -3.867 -3.880 12.593 1.00 97.81 232 LEU A O 1
ATOM 1898 N N . VAL A 1 233 ? -2.230 -2.568 13.385 1.00 97.94 233 VAL A N 1
ATOM 1899 C CA . VAL A 1 233 ? -1.138 -3.499 13.024 1.00 97.94 233 VAL A CA 1
ATOM 1900 C C . VAL A 1 233 ? -1.261 -4.818 13.792 1.00 97.94 233 VAL A C 1
ATOM 1902 O O . VAL A 1 233 ? -1.067 -5.892 13.217 1.00 97.94 233 VAL A O 1
ATOM 1905 N N . TYR A 1 234 ? -1.610 -4.751 15.079 1.00 97.19 234 TYR A N 1
ATOM 1906 C CA . TYR A 1 234 ? -1.816 -5.938 15.906 1.00 97.19 234 TYR A CA 1
ATOM 1907 C C . TYR A 1 234 ? -3.094 -6.690 15.521 1.00 97.19 234 TYR A C 1
ATOM 1909 O O . TYR A 1 234 ? -3.072 -7.914 15.363 1.00 97.19 234 TYR A O 1
ATOM 1917 N N . TYR A 1 235 ? -4.208 -5.973 15.346 1.00 97.06 235 TYR A N 1
ATOM 1918 C CA . TYR A 1 235 ? -5.499 -6.585 15.031 1.00 97.06 235 TYR A CA 1
ATOM 1919 C C . TYR A 1 235 ? -5.497 -7.292 13.674 1.00 97.06 235 TYR A C 1
ATOM 1921 O O . TYR A 1 235 ? -5.925 -8.440 13.586 1.00 97.06 235 TYR A O 1
ATOM 1929 N N . THR A 1 236 ? -4.924 -6.659 12.645 1.00 97.00 236 THR A N 1
ATOM 1930 C CA . THR A 1 236 ? -4.771 -7.241 11.296 1.00 97.00 236 THR A CA 1
ATOM 1931 C C . THR A 1 236 ? -3.754 -8.382 11.221 1.00 97.00 236 THR A C 1
ATOM 1933 O O . THR A 1 236 ? -3.594 -8.986 10.164 1.00 97.00 236 THR A O 1
ATOM 1936 N N . ARG A 1 237 ? -3.080 -8.709 12.334 1.00 96.50 237 ARG A N 1
ATOM 1937 C CA . ARG A 1 237 ? -2.042 -9.749 12.437 1.00 96.50 237 ARG A CA 1
ATOM 1938 C C . ARG A 1 237 ? -0.819 -9.520 11.550 1.00 96.50 237 ARG A C 1
ATOM 1940 O O . ARG A 1 237 ? -0.039 -10.445 11.351 1.00 96.50 237 ARG A O 1
ATOM 1947 N N . LEU A 1 238 ? -0.587 -8.282 11.108 1.00 96.31 238 LEU A N 1
ATOM 1948 C CA . LEU A 1 238 ? 0.687 -7.900 10.494 1.00 96.31 238 LEU A CA 1
ATOM 1949 C C . LEU A 1 238 ? 1.846 -8.006 11.497 1.00 96.31 238 LEU A C 1
ATOM 1951 O O . LEU A 1 238 ? 2.971 -8.322 11.119 1.00 96.31 238 LEU A O 1
ATOM 1955 N N . SER A 1 239 ? 1.568 -7.786 12.786 1.00 95.25 239 SER A N 1
ATOM 1956 C CA . SER A 1 239 ? 2.480 -8.112 13.882 1.00 95.25 239 SER A CA 1
ATOM 1957 C C . SER A 1 239 ? 1.731 -8.747 15.050 1.00 95.25 239 SER A C 1
ATOM 1959 O O . SER A 1 239 ? 0.594 -8.396 15.348 1.00 95.25 239 SER A O 1
ATOM 1961 N N . THR A 1 240 ? 2.390 -9.660 15.760 1.00 94.31 240 THR A N 1
ATOM 1962 C CA . THR A 1 240 ? 1.892 -10.238 17.019 1.00 94.31 240 THR A CA 1
ATOM 1963 C C . THR A 1 240 ? 2.463 -9.535 18.254 1.00 94.31 240 THR A C 1
ATOM 1965 O O . THR A 1 240 ? 2.143 -9.912 19.383 1.00 94.31 240 THR A O 1
ATOM 1968 N N . ASN A 1 241 ? 3.297 -8.504 18.069 1.00 94.25 241 ASN A N 1
ATOM 1969 C CA . ASN A 1 241 ? 3.885 -7.751 19.170 1.00 94.25 241 ASN A CA 1
ATOM 1970 C C . ASN A 1 241 ? 2.810 -6.914 19.884 1.00 94.25 241 ASN A C 1
ATOM 1972 O O . ASN A 1 241 ? 2.242 -5.987 19.310 1.00 94.25 241 ASN A O 1
ATOM 1976 N N . LYS A 1 242 ? 2.566 -7.213 21.163 1.00 94.19 242 LYS A N 1
ATOM 1977 C CA . LYS A 1 242 ? 1.564 -6.522 21.986 1.00 94.19 242 LYS A CA 1
ATOM 1978 C C . LYS A 1 242 ? 1.885 -5.047 22.242 1.00 94.19 242 LYS A C 1
ATOM 1980 O O . LYS A 1 242 ? 0.971 -4.315 22.601 1.00 94.19 242 LYS A O 1
ATOM 1985 N N . ASN A 1 243 ? 3.118 -4.584 22.023 1.00 93.00 243 ASN A N 1
ATOM 1986 C CA . ASN A 1 243 ? 3.470 -3.167 22.189 1.00 93.00 243 ASN A CA 1
ATOM 1987 C C . ASN A 1 243 ? 2.637 -2.254 21.275 1.00 93.00 243 ASN A C 1
ATOM 1989 O O . ASN A 1 243 ? 2.287 -1.144 21.667 1.00 93.00 243 ASN A O 1
ATOM 1993 N N . PHE A 1 244 ? 2.224 -2.759 20.106 1.00 94.19 244 PHE A N 1
ATOM 1994 C CA . PHE A 1 244 ? 1.304 -2.065 19.202 1.00 94.19 244 PHE A CA 1
ATOM 1995 C C . PHE A 1 244 ? -0.063 -1.745 19.832 1.00 94.19 244 PHE A C 1
ATOM 1997 O O . PHE A 1 244 ? -0.755 -0.850 19.357 1.00 94.19 244 PHE A O 1
ATOM 2004 N N . LEU A 1 245 ? -0.461 -2.441 20.904 1.00 92.19 245 LEU A N 1
ATOM 2005 C CA . LEU A 1 245 ? -1.711 -2.161 21.613 1.00 92.19 245 LEU A CA 1
ATOM 2006 C C . LEU A 1 245 ? -1.614 -0.970 22.573 1.00 92.19 245 LEU A C 1
ATOM 2008 O O . LEU A 1 245 ? -2.628 -0.324 22.835 1.00 92.19 245 LEU A O 1
ATOM 2012 N N . ALA A 1 246 ? -0.421 -0.716 23.118 1.00 85.94 246 ALA A N 1
ATOM 2013 C CA . ALA A 1 246 ? -0.224 0.170 24.263 1.00 85.94 246 ALA A CA 1
ATOM 2014 C C . ALA A 1 246 ? 0.469 1.491 23.903 1.00 85.94 246 ALA A C 1
ATOM 2016 O O . ALA A 1 246 ? 0.179 2.513 24.524 1.00 85.94 246 ALA A O 1
ATOM 2017 N N . ASP A 1 247 ? 1.372 1.492 22.916 1.00 85.50 247 ASP A N 1
ATOM 2018 C CA . ASP A 1 247 ? 2.159 2.672 22.568 1.00 85.50 247 ASP A CA 1
ATOM 2019 C C . ASP A 1 247 ? 2.304 2.915 21.059 1.00 85.50 247 ASP A C 1
ATOM 2021 O O . ASP A 1 247 ? 1.956 2.102 20.197 1.00 85.50 247 ASP A O 1
ATOM 2025 N N . VAL A 1 248 ? 2.809 4.111 20.751 1.00 90.38 248 VAL A N 1
ATOM 2026 C CA . VAL A 1 248 ? 3.103 4.576 19.390 1.00 90.38 248 VAL A CA 1
ATOM 2027 C C . VAL A 1 248 ? 4.589 4.462 19.038 1.00 90.38 248 VAL A C 1
ATOM 2029 O O . VAL A 1 248 ? 4.971 4.813 17.924 1.00 90.38 248 VAL A O 1
ATOM 2032 N N . GLU A 1 249 ? 5.446 4.020 19.961 1.00 90.62 249 GLU A N 1
ATOM 2033 C CA . GLU A 1 249 ? 6.899 3.985 19.756 1.00 90.62 249 GLU A CA 1
ATOM 2034 C C . GLU A 1 249 ? 7.279 2.914 18.740 1.00 90.62 249 GLU A C 1
ATOM 2036 O O . GLU A 1 249 ? 8.066 3.179 17.827 1.00 90.62 249 GLU A O 1
ATOM 2041 N N . SER A 1 250 ? 6.625 1.750 18.820 1.00 89.00 250 SER A N 1
ATOM 2042 C CA . SER A 1 250 ? 6.774 0.692 17.814 1.00 89.00 250 SER A CA 1
ATOM 2043 C C . SER A 1 250 ? 6.466 1.232 16.413 1.00 89.00 250 SER A C 1
ATOM 2045 O O . SER A 1 250 ? 7.277 1.089 15.500 1.00 89.00 250 SER A O 1
ATOM 2047 N N . LEU A 1 251 ? 5.349 1.952 16.261 1.00 92.88 251 LEU A N 1
ATOM 2048 C CA . LEU A 1 251 ? 4.931 2.565 14.999 1.00 92.88 251 LEU A CA 1
ATOM 2049 C C . LEU A 1 251 ? 5.920 3.639 14.497 1.00 92.88 251 LEU A C 1
ATOM 2051 O O . LEU A 1 251 ? 6.282 3.650 13.318 1.00 92.88 251 LEU A O 1
ATOM 2055 N N . LYS A 1 252 ? 6.401 4.527 15.379 1.00 93.62 252 LYS A N 1
ATOM 2056 C CA . LYS A 1 252 ? 7.402 5.555 15.030 1.00 93.62 252 LYS A CA 1
ATOM 2057 C C . LYS A 1 252 ? 8.699 4.942 14.502 1.00 93.62 252 LYS A C 1
ATOM 2059 O O . LYS A 1 252 ? 9.307 5.513 13.594 1.00 93.62 252 LYS A O 1
ATOM 2064 N N . GLY A 1 253 ? 9.102 3.788 15.038 1.00 93.94 253 GLY A N 1
ATOM 2065 C CA . GLY A 1 253 ? 10.258 3.027 14.564 1.00 93.94 253 GLY A CA 1
ATOM 2066 C C . GLY A 1 253 ? 10.175 2.711 13.069 1.00 93.94 253 GLY A C 1
ATOM 2067 O O . GLY A 1 253 ? 11.110 3.026 12.332 1.00 93.94 253 GLY A O 1
ATOM 2068 N N . PHE A 1 254 ? 9.030 2.201 12.600 1.00 94.56 254 PHE A N 1
ATOM 2069 C CA . PHE A 1 254 ? 8.805 1.898 11.180 1.00 94.56 254 PHE A CA 1
ATOM 2070 C C . PHE A 1 254 ? 8.869 3.152 10.301 1.00 94.56 254 PHE A C 1
ATOM 2072 O O . PHE A 1 254 ? 9.556 3.149 9.279 1.00 94.56 254 PHE A O 1
ATOM 2079 N N . PHE A 1 255 ? 8.220 4.250 10.704 1.00 95.31 255 PHE A N 1
ATOM 2080 C CA . PHE A 1 255 ? 8.268 5.499 9.932 1.00 95.31 255 PHE A CA 1
ATOM 2081 C C . PHE A 1 255 ? 9.678 6.085 9.832 1.00 95.31 255 PHE A C 1
ATOM 2083 O O . PHE A 1 255 ? 10.032 6.646 8.797 1.00 95.31 255 PHE A O 1
ATOM 2090 N N . LYS A 1 256 ? 10.494 5.953 10.885 1.00 95.62 256 LYS A N 1
ATOM 2091 C CA . LYS A 1 256 ? 11.895 6.386 10.857 1.00 95.62 256 LYS A CA 1
ATOM 2092 C C . LYS A 1 256 ? 12.739 5.483 9.959 1.00 95.62 256 LYS A C 1
ATOM 2094 O O . LYS A 1 256 ? 13.523 5.998 9.167 1.00 95.62 256 LYS A O 1
ATOM 2099 N N . GLN A 1 257 ? 12.581 4.166 10.083 1.00 96.31 257 GLN A N 1
ATOM 2100 C CA . GLN A 1 257 ? 13.375 3.177 9.353 1.00 96.31 257 GLN A CA 1
ATOM 2101 C C . GLN A 1 257 ? 13.174 3.261 7.836 1.00 96.31 257 GLN A C 1
ATOM 2103 O O . GLN A 1 257 ? 14.140 3.145 7.089 1.00 96.31 257 GLN A O 1
ATOM 2108 N N . TYR A 1 258 ? 11.938 3.479 7.385 1.00 95.88 258 TYR A N 1
ATOM 2109 C CA . TYR A 1 258 ? 11.585 3.479 5.962 1.00 95.88 258 TYR A CA 1
ATOM 2110 C C . TYR A 1 258 ? 11.289 4.880 5.415 1.00 95.88 258 TYR A C 1
ATOM 2112 O O . TYR A 1 258 ? 10.628 5.034 4.387 1.00 95.88 258 TYR A O 1
ATOM 2120 N N . LYS A 1 259 ? 11.785 5.928 6.085 1.00 92.25 259 LYS A N 1
ATOM 2121 C CA . LYS A 1 259 ? 11.628 7.308 5.622 1.00 92.25 259 LYS A CA 1
ATOM 2122 C C . LYS A 1 259 ? 12.221 7.463 4.217 1.00 92.25 259 LYS A C 1
ATOM 2124 O O . LYS A 1 259 ? 13.399 7.199 4.009 1.00 92.25 259 LYS A O 1
ATOM 2129 N N . GLY A 1 260 ? 11.405 7.924 3.270 1.00 90.38 260 GLY A N 1
ATOM 2130 C CA . GLY A 1 260 ? 11.824 8.137 1.881 1.00 90.38 260 GLY A CA 1
ATOM 2131 C C . GLY A 1 260 ? 11.954 6.861 1.044 1.00 90.38 260 GLY A C 1
ATOM 2132 O O . GLY A 1 260 ? 12.411 6.940 -0.093 1.00 90.38 260 GLY A O 1
ATOM 2133 N N . LYS A 1 261 ? 11.556 5.691 1.564 1.00 93.25 261 LYS A N 1
ATOM 2134 C CA . LYS A 1 261 ? 11.509 4.467 0.759 1.00 93.25 261 LYS A CA 1
ATOM 2135 C C . LYS A 1 261 ? 10.479 4.620 -0.363 1.00 93.25 261 LYS A C 1
ATOM 2137 O O . LYS A 1 261 ? 9.346 5.023 -0.122 1.00 93.25 261 LYS A O 1
ATOM 2142 N N . ILE A 1 262 ? 10.877 4.233 -1.573 1.00 88.31 262 ILE A N 1
ATOM 2143 C CA . ILE A 1 262 ? 10.008 4.150 -2.749 1.00 88.31 262 ILE A CA 1
ATOM 2144 C C . ILE A 1 262 ? 9.731 2.671 -3.029 1.00 88.31 262 ILE A C 1
ATOM 2146 O O . ILE A 1 262 ? 10.655 1.852 -3.060 1.00 88.31 262 ILE A O 1
ATOM 2150 N N . LEU A 1 263 ? 8.459 2.319 -3.213 1.00 89.94 263 LEU A N 1
ATOM 2151 C CA . LEU A 1 263 ? 8.057 0.988 -3.658 1.00 89.94 263 LEU A CA 1
ATOM 2152 C C . LEU A 1 263 ? 8.079 0.956 -5.184 1.00 89.94 263 LEU A C 1
ATOM 2154 O O . LEU A 1 263 ? 7.379 1.722 -5.827 1.00 89.94 263 LEU A O 1
ATOM 2158 N N . SER A 1 264 ? 8.889 0.067 -5.756 1.00 84.44 264 SER A N 1
ATOM 2159 C CA . SER A 1 264 ? 8.915 -0.172 -7.209 1.00 84.44 264 SER A CA 1
ATOM 2160 C C . SER A 1 264 ? 8.049 -1.351 -7.664 1.00 84.44 264 SER A C 1
ATOM 2162 O O . SER A 1 264 ? 8.107 -1.721 -8.829 1.00 84.44 264 SER A O 1
ATOM 2164 N N . GLY A 1 265 ? 7.323 -1.994 -6.742 1.00 86.88 265 GLY A N 1
ATOM 2165 C CA . GLY A 1 265 ? 6.439 -3.113 -7.071 1.00 86.88 265 GLY A CA 1
ATOM 2166 C C . GLY A 1 265 ? 5.094 -2.611 -7.586 1.00 86.88 265 GLY A C 1
ATOM 2167 O O . GLY A 1 265 ? 4.535 -1.680 -7.016 1.00 86.88 265 GLY A O 1
ATOM 2168 N N . ILE A 1 266 ? 4.594 -3.254 -8.632 1.00 91.38 266 ILE A N 1
ATOM 2169 C CA . ILE A 1 266 ? 3.242 -3.113 -9.167 1.00 91.38 266 ILE A CA 1
ATOM 2170 C C . ILE A 1 266 ? 2.355 -4.128 -8.444 1.00 91.38 266 ILE A C 1
ATOM 2172 O O . ILE A 1 266 ? 2.789 -5.250 -8.158 1.00 91.38 266 ILE A O 1
ATOM 2176 N N . SER A 1 267 ? 1.129 -3.727 -8.122 1.00 94.19 267 SER A N 1
ATOM 2177 C CA . SER A 1 267 ? 0.136 -4.608 -7.513 1.00 94.19 267 SER A CA 1
ATOM 2178 C C . SER A 1 267 ? -0.232 -5.761 -8.451 1.00 94.19 267 SER A C 1
ATOM 2180 O O . SER A 1 267 ? -0.492 -5.554 -9.632 1.00 94.19 267 SER A O 1
ATOM 2182 N N . SER A 1 268 ? -0.323 -6.979 -7.916 1.00 93.31 268 SER A N 1
ATOM 2183 C CA . SER A 1 268 ? -0.892 -8.138 -8.630 1.00 93.31 268 SER A CA 1
ATOM 2184 C C . SER A 1 268 ? -2.416 -8.195 -8.635 1.00 93.31 268 SER A C 1
ATOM 2186 O O . SER A 1 268 ? -2.994 -9.101 -9.232 1.00 93.31 268 SER A O 1
ATOM 2188 N N . VAL A 1 269 ? -3.070 -7.269 -7.937 1.00 96.00 269 VAL A N 1
ATOM 2189 C CA . VAL A 1 269 ? -4.519 -7.277 -7.724 1.00 96.00 269 VAL A CA 1
ATOM 2190 C C . VAL A 1 269 ? -5.159 -6.035 -8.315 1.00 96.00 269 VAL A C 1
ATOM 2192 O O . VAL A 1 269 ? -6.155 -6.136 -9.017 1.00 96.00 269 VAL A O 1
ATOM 2195 N N . TYR A 1 270 ? -4.608 -4.871 -7.996 1.00 95.31 270 TYR A N 1
ATOM 2196 C CA . TYR A 1 270 ? -5.181 -3.583 -8.332 1.00 95.31 270 TYR A CA 1
ATOM 2197 C C . TYR A 1 270 ? -4.462 -2.980 -9.543 1.00 95.31 270 TYR A C 1
ATOM 2199 O O . TYR A 1 270 ? -3.247 -3.134 -9.675 1.00 95.31 270 TYR A O 1
ATOM 2207 N N . PRO A 1 271 ? -5.177 -2.252 -10.411 1.00 91.25 271 PRO A N 1
ATOM 2208 C CA . PRO A 1 271 ? -4.575 -1.578 -11.553 1.00 91.25 271 PRO A CA 1
ATOM 2209 C C . PRO A 1 271 ? -3.716 -0.399 -11.065 1.00 91.25 271 PRO A C 1
ATOM 2211 O O . PRO A 1 271 ? -4.225 0.678 -10.761 1.00 91.25 271 PRO A O 1
ATOM 2214 N N . THR A 1 272 ? -2.406 -0.629 -10.957 1.00 87.75 272 THR A N 1
ATOM 2215 C CA . THR A 1 272 ? -1.365 0.341 -10.551 1.00 87.75 272 THR A CA 1
ATOM 2216 C C . THR A 1 272 ? -0.313 0.466 -11.658 1.00 87.75 272 THR A C 1
ATOM 2218 O O . THR A 1 272 ? -0.148 -0.487 -12.422 1.00 87.75 272 THR A O 1
ATOM 2221 N N . CYS A 1 273 ? 0.432 1.573 -11.740 1.00 66.06 273 CYS A N 1
ATOM 2222 C CA . CYS A 1 273 ? 1.550 1.715 -12.685 1.00 66.06 273 CYS A CA 1
ATOM 2223 C C . CYS A 1 273 ? 2.851 2.197 -12.043 1.00 66.06 273 CYS A C 1
ATOM 2225 O O . CYS A 1 273 ? 2.784 2.848 -10.977 1.00 66.06 273 CYS A O 1
#

pLDDT: mean 89.11, std 9.64, range [38.38, 98.69]